Protein AF-M8AT65-F1 (afdb_monomer_lite)

Sequence (233 aa):
MKGNSKGQDQNSEALAPSASWRGNHRRRGTLSPPFLEIHGTGSPQKPHEVHHHHRTPQRGGARGADRDMLNLCKNRVVLFNNKTSNKKRHLAQLKKLLDAVDSVISSNDGYPFYSESSRIQQAQNREEISVDECSAEQMSKMKKEIHDECLARLGKMVEENSNSTITRLEKLLLEEQKARLESENEVAEALLRSEKEIQKLSEMLKKAKQETENAQKEMEKLKKRVKTLEKKN

Secondary structure (DSSP, 8-state):
-------------------------------PPPP-------------------------TTSSHHHHHHHHTTT------TT---HHHHHHHHHHHHHHHHHHHHHTTTPPP--HHHHHHHHHHHTTS---HHHHHHHHHHHHHHHHHHHHHHHHHHHHHHHHHHHHHHHHHHHHHHHHHHHHHHHHHHHHHHHHHHHHHHHHHHHHHHHHHHHHHHHHHHHHHHHHHHTT-

Radius of gyration: 50.2 Å; chains: 1; bounding box: 114×53×135 Å

Structure (mmCIF, N/CA/C/O backbone):
data_AF-M8AT65-F1
#
_entry.id   AF-M8AT65-F1
#
loop_
_atom_site.group_PDB
_atom_site.id
_atom_site.type_symbol
_atom_site.label_atom_id
_atom_site.label_alt_id
_atom_site.label_comp_id
_atom_site.label_asym_id
_atom_site.label_entity_id
_atom_site.label_seq_id
_atom_site.pdbx_PDB_ins_code
_atom_site.Cartn_x
_atom_site.Cartn_y
_atom_site.Cartn_z
_atom_site.occupancy
_atom_site.B_iso_or_equiv
_atom_site.auth_seq_id
_atom_site.auth_comp_id
_atom_site.auth_asym_id
_atom_site.auth_atom_id
_atom_site.pdbx_PDB_model_num
ATOM 1 N N . MET A 1 1 ? 50.507 -16.864 33.782 1.00 41.91 1 MET A N 1
ATOM 2 C CA . MET A 1 1 ? 49.749 -16.791 35.052 1.00 41.91 1 MET A CA 1
ATOM 3 C C . MET A 1 1 ? 48.326 -17.245 34.778 1.00 41.91 1 MET A C 1
ATOM 5 O O . MET A 1 1 ? 47.789 -16.785 33.787 1.00 41.91 1 MET A O 1
ATOM 9 N N . LYS A 1 2 ? 47.807 -18.157 35.620 1.00 45.22 2 LYS A N 1
ATOM 10 C CA . LYS A 1 2 ? 46.395 -18.373 36.025 1.00 45.22 2 LYS A CA 1
ATOM 11 C C . LYS A 1 2 ? 45.331 -18.043 34.953 1.00 45.22 2 LYS A C 1
ATOM 13 O O . LYS A 1 2 ? 45.177 -16.888 34.604 1.00 45.22 2 LYS A O 1
ATOM 18 N N . GLY A 1 3 ? 44.534 -18.959 34.420 1.00 38.91 3 GLY A N 1
ATOM 19 C CA . GLY A 1 3 ? 43.942 -20.147 35.024 1.00 38.91 3 GLY A CA 1
ATOM 20 C C . GLY A 1 3 ? 42.419 -20.071 34.852 1.00 38.91 3 GLY A C 1
ATOM 21 O O . GLY A 1 3 ? 41.854 -19.005 35.059 1.00 38.91 3 GLY A O 1
ATOM 22 N N . ASN A 1 4 ? 41.810 -21.227 34.564 1.00 38.25 4 ASN A N 1
ATOM 23 C CA . ASN A 1 4 ? 40.385 -21.571 34.700 1.00 38.25 4 ASN A CA 1
ATOM 24 C C . ASN A 1 4 ? 39.350 -20.883 33.789 1.00 38.25 4 ASN A C 1
ATOM 26 O O . ASN A 1 4 ? 39.457 -19.704 33.504 1.00 38.25 4 ASN A O 1
ATOM 30 N N . SER A 1 5 ? 38.223 -21.490 33.405 1.00 45.03 5 SER A N 1
ATOM 31 C CA . SER A 1 5 ? 37.693 -22.870 33.347 1.00 45.03 5 SER A CA 1
ATOM 32 C C . SER A 1 5 ? 36.165 -22.721 33.247 1.00 45.03 5 SER A C 1
ATOM 34 O O . SER A 1 5 ? 35.619 -21.958 34.039 1.00 45.03 5 SER A O 1
ATOM 36 N N . LYS A 1 6 ? 35.512 -23.566 32.426 1.00 44.25 6 LYS A N 1
ATOM 37 C CA . LYS A 1 6 ? 34.071 -23.953 32.456 1.00 44.25 6 LYS A CA 1
ATOM 38 C C . LYS A 1 6 ? 33.072 -22.884 31.977 1.00 44.25 6 LYS A C 1
ATOM 40 O O . LYS A 1 6 ? 33.261 -21.711 32.246 1.00 44.25 6 LYS A O 1
ATOM 45 N N . GLY A 1 7 ? 31.977 -23.188 31.283 1.00 38.97 7 GLY A N 1
ATOM 46 C CA . GLY A 1 7 ? 31.302 -24.417 30.826 1.00 38.97 7 GLY A CA 1
ATOM 47 C C . GLY A 1 7 ? 30.256 -23.987 29.764 1.00 38.97 7 GLY A C 1
ATOM 48 O O . GLY A 1 7 ? 29.971 -22.796 29.677 1.00 38.97 7 GLY A O 1
ATOM 49 N N . GLN A 1 8 ? 29.885 -24.824 28.782 1.00 39.12 8 GLN A N 1
ATOM 50 C CA . GLN A 1 8 ? 28.684 -25.699 28.807 1.00 39.12 8 GLN A CA 1
ATOM 51 C C . GLN A 1 8 ? 27.376 -24.884 28.976 1.00 39.12 8 GLN A C 1
ATOM 53 O O . GLN A 1 8 ? 27.292 -24.099 29.908 1.00 39.12 8 GLN A O 1
ATOM 58 N N . ASP A 1 9 ? 26.359 -24.896 28.101 1.00 46.12 9 ASP A N 1
ATOM 59 C CA . ASP A 1 9 ? 25.703 -25.958 27.308 1.00 46.12 9 ASP A CA 1
ATOM 60 C C . ASP A 1 9 ? 24.999 -25.329 26.071 1.00 46.12 9 ASP A C 1
ATOM 62 O O . ASP A 1 9 ? 24.555 -24.186 26.128 1.00 46.12 9 ASP A O 1
ATOM 66 N N . GLN A 1 10 ? 25.121 -25.856 24.848 1.00 39.62 10 GLN A N 1
ATOM 67 C CA . GLN A 1 10 ? 24.268 -26.851 24.163 1.00 39.62 10 GLN A CA 1
ATOM 68 C C . GLN A 1 10 ? 22.743 -26.601 24.119 1.00 39.62 10 GLN A C 1
ATOM 70 O O . GLN A 1 10 ? 22.079 -26.608 25.146 1.00 39.62 10 GLN A O 1
ATOM 75 N N . ASN A 1 11 ? 22.245 -26.611 22.867 1.00 35.50 11 ASN A N 1
ATOM 76 C CA . ASN A 1 11 ? 20.938 -27.092 22.387 1.00 35.50 11 ASN A CA 1
ATOM 77 C C . ASN A 1 11 ? 19.669 -26.312 22.766 1.00 35.50 11 ASN A C 1
ATOM 79 O O . ASN A 1 11 ? 19.541 -25.788 23.857 1.00 35.50 11 ASN A O 1
ATOM 83 N N . SER A 1 12 ? 18.598 -26.283 21.980 1.00 37.03 12 SER A N 1
ATOM 84 C CA . SER A 1 12 ? 18.269 -26.500 20.562 1.00 37.03 12 SER A CA 1
ATOM 85 C C . SER A 1 12 ? 16.736 -26.386 20.508 1.00 37.03 12 SER A C 1
ATOM 87 O O . SER A 1 12 ? 16.075 -26.680 21.496 1.00 37.03 12 SER A O 1
ATOM 89 N N . GLU A 1 13 ? 16.188 -26.071 19.331 1.00 34.59 13 GLU A N 1
ATOM 90 C CA . GLU A 1 13 ? 14.876 -26.578 18.886 1.00 34.59 13 GLU A CA 1
ATOM 91 C C . GLU A 1 13 ? 13.590 -25.998 19.519 1.00 34.59 13 GLU A C 1
ATOM 93 O O . GLU A 1 13 ? 13.270 -26.227 20.677 1.00 34.59 13 GLU A O 1
ATOM 98 N N . ALA A 1 14 ? 12.763 -25.335 18.700 1.00 35.72 14 ALA A N 1
ATOM 99 C CA . ALA A 1 14 ? 11.471 -25.903 18.287 1.00 35.72 14 ALA A CA 1
ATOM 100 C C . ALA A 1 14 ? 10.704 -24.952 17.348 1.00 35.72 14 ALA A C 1
ATOM 102 O O . ALA A 1 14 ? 10.365 -23.818 17.679 1.00 35.72 14 ALA A O 1
ATOM 103 N N . LEU A 1 15 ? 10.421 -25.482 16.160 1.00 39.94 15 LEU A N 1
ATOM 104 C CA . LEU A 1 15 ? 9.424 -25.039 15.187 1.00 39.94 15 LEU A CA 1
ATOM 105 C C . LEU A 1 15 ? 7.991 -25.302 15.681 1.00 39.94 15 LEU A C 1
ATOM 107 O O . LEU A 1 15 ? 7.779 -26.313 16.347 1.00 39.94 15 LEU A O 1
ATOM 111 N N . ALA A 1 16 ? 7.036 -24.470 15.219 1.00 43.56 16 ALA A N 1
ATOM 112 C CA . ALA A 1 16 ? 5.673 -24.797 14.719 1.00 43.56 16 ALA A CA 1
ATOM 113 C C . ALA A 1 16 ? 4.619 -23.716 15.097 1.00 43.56 16 ALA A C 1
ATOM 115 O O . ALA A 1 16 ? 4.826 -22.993 16.067 1.00 43.56 16 ALA A O 1
ATOM 116 N N . PRO A 1 17 ? 3.415 -23.674 14.477 1.00 50.00 17 PRO A N 1
ATOM 117 C CA . PRO A 1 17 ? 3.086 -23.879 13.062 1.00 50.00 17 PRO A CA 1
ATOM 118 C C . PRO A 1 17 ? 2.071 -22.856 12.482 1.00 50.00 17 PRO A C 1
ATOM 120 O O . PRO A 1 17 ? 1.436 -22.060 13.167 1.00 50.00 17 PRO A O 1
ATOM 123 N N . SER A 1 18 ? 1.890 -22.985 11.167 1.00 39.72 18 SER A N 1
ATOM 124 C CA . SER A 1 18 ? 0.821 -22.479 10.298 1.00 39.72 18 SER A CA 1
ATOM 125 C C . SER A 1 18 ? -0.605 -22.483 10.873 1.00 39.72 18 SER A C 1
ATOM 127 O O . SER A 1 18 ? -1.067 -23.508 11.375 1.00 39.72 18 SER A O 1
ATOM 129 N N . ALA A 1 19 ? -1.364 -21.415 10.602 1.00 38.66 19 ALA A N 1
ATOM 130 C CA . ALA A 1 19 ? -2.825 -21.408 10.679 1.00 38.66 19 ALA A CA 1
ATOM 131 C C . ALA A 1 19 ? -3.431 -20.996 9.327 1.00 38.66 19 ALA A C 1
ATOM 133 O O . ALA A 1 19 ? -3.355 -19.847 8.897 1.00 38.66 19 ALA A O 1
ATOM 134 N N . SER A 1 20 ? -4.037 -21.972 8.654 1.00 36.19 20 SER A N 1
ATOM 135 C CA . SER A 1 20 ? -4.872 -21.792 7.471 1.00 36.19 20 SER A CA 1
ATOM 136 C C . SER A 1 20 ? -6.251 -21.269 7.873 1.00 36.19 20 SER A C 1
ATOM 138 O O . SER A 1 20 ? -6.993 -21.976 8.556 1.00 36.19 20 SER A O 1
ATOM 140 N N . TRP A 1 21 ? -6.639 -20.091 7.390 1.00 36.31 21 TRP A N 1
ATOM 141 C CA . TRP A 1 21 ? -8.017 -19.613 7.491 1.00 36.31 21 TRP A CA 1
ATOM 142 C C . TRP A 1 21 ? -8.726 -19.791 6.147 1.00 36.31 21 TRP A C 1
ATOM 144 O O . TRP A 1 21 ? -8.468 -19.081 5.178 1.00 36.31 21 TRP A O 1
ATOM 154 N N . ARG A 1 22 ? -9.632 -20.772 6.093 1.00 36.72 22 ARG A N 1
ATOM 155 C CA . ARG A 1 22 ? -10.707 -20.862 5.099 1.00 36.72 22 ARG A CA 1
ATOM 156 C C . ARG A 1 22 ? -12.006 -20.473 5.801 1.00 36.72 22 ARG A C 1
ATOM 158 O O . ARG A 1 22 ? -12.406 -21.142 6.746 1.00 36.72 22 ARG A O 1
ATOM 165 N N . GLY A 1 23 ? -12.675 -19.436 5.307 1.00 32.62 23 GLY A N 1
ATOM 166 C CA . GLY A 1 23 ? -13.994 -19.010 5.769 1.00 32.62 23 GLY A CA 1
ATOM 167 C C . GLY A 1 23 ? -14.756 -18.337 4.635 1.00 32.62 23 GLY A C 1
ATOM 168 O O . GLY A 1 23 ? -14.402 -17.254 4.191 1.00 32.62 23 GLY A O 1
ATOM 169 N N . ASN A 1 24 ? -15.765 -19.038 4.132 1.00 35.91 24 ASN A N 1
ATOM 170 C CA . ASN A 1 24 ? -16.622 -18.688 3.005 1.00 35.91 24 ASN A CA 1
ATOM 171 C C . ASN A 1 24 ? -17.783 -17.806 3.504 1.00 35.91 24 ASN A C 1
ATOM 173 O O . ASN A 1 24 ? -18.486 -18.239 4.414 1.00 35.91 24 ASN A O 1
ATOM 177 N N . HIS A 1 25 ? -18.070 -16.658 2.879 1.00 36.16 25 HIS A N 1
ATOM 178 C CA . HIS A 1 25 ? -19.380 -16.007 3.015 1.00 36.16 25 HIS A CA 1
ATOM 179 C C . HIS A 1 25 ? -19.926 -15.504 1.675 1.00 36.16 25 HIS A C 1
ATOM 181 O O . HIS A 1 25 ? -19.242 -14.928 0.835 1.00 36.16 25 HIS A O 1
ATOM 187 N N . ARG A 1 26 ? -21.210 -15.811 1.498 1.00 36.94 26 ARG A N 1
ATOM 188 C CA . ARG A 1 26 ? -22.065 -15.686 0.317 1.00 36.94 26 ARG A CA 1
ATOM 189 C C . ARG A 1 26 ? -23.017 -14.496 0.524 1.00 36.94 26 ARG A C 1
ATOM 191 O O . ARG A 1 26 ? -23.622 -14.436 1.589 1.00 36.94 26 ARG A O 1
ATOM 198 N N . ARG A 1 27 ? -23.316 -13.761 -0.567 1.00 38.91 27 ARG A N 1
ATOM 199 C CA . ARG A 1 27 ? -24.488 -12.858 -0.799 1.00 38.91 27 ARG A CA 1
ATOM 200 C C . ARG A 1 27 ? -24.443 -11.537 0.013 1.00 38.91 27 ARG A C 1
ATOM 202 O O . ARG A 1 27 ? -23.959 -11.545 1.125 1.00 38.91 27 ARG A O 1
ATOM 209 N N . ARG A 1 28 ? -24.949 -10.372 -0.415 1.00 33.34 28 ARG A N 1
ATOM 210 C CA . ARG A 1 28 ? -26.000 -9.980 -1.379 1.00 33.34 28 ARG A CA 1
ATOM 211 C C . ARG A 1 28 ? -25.997 -8.428 -1.501 1.00 33.34 28 ARG A C 1
ATOM 213 O O . ARG A 1 28 ? -25.761 -7.790 -0.486 1.00 33.34 28 ARG A O 1
ATOM 220 N N . GLY A 1 29 ? -26.411 -7.869 -2.651 1.00 31.73 29 GLY A N 1
ATOM 221 C CA . GLY A 1 29 ? -26.840 -6.455 -2.820 1.00 31.73 29 GLY A CA 1
ATOM 222 C C . GLY A 1 29 ? -25.683 -5.446 -2.919 1.00 31.73 29 GLY A C 1
ATOM 223 O O . GLY A 1 29 ? -24.660 -5.663 -2.301 1.00 31.73 29 GLY A O 1
ATOM 224 N N . THR A 1 30 ? -25.705 -4.360 -3.693 1.00 33.75 30 THR A N 1
ATOM 225 C CA . THR A 1 30 ? -26.814 -3.519 -4.161 1.00 33.75 30 THR A CA 1
ATOM 226 C C . THR A 1 30 ? -26.324 -2.523 -5.230 1.00 33.75 30 THR A C 1
ATOM 228 O O . THR A 1 30 ? -25.230 -1.990 -5.106 1.00 33.75 30 THR A O 1
ATOM 231 N N . LEU A 1 31 ? -27.221 -2.228 -6.181 1.00 37.19 31 LEU A N 1
ATOM 232 C CA . LEU A 1 31 ? -27.487 -0.922 -6.814 1.00 37.19 31 LEU A CA 1
ATOM 233 C C . LEU A 1 31 ? -26.452 -0.313 -7.785 1.00 37.19 31 LEU A C 1
ATOM 235 O O . LEU A 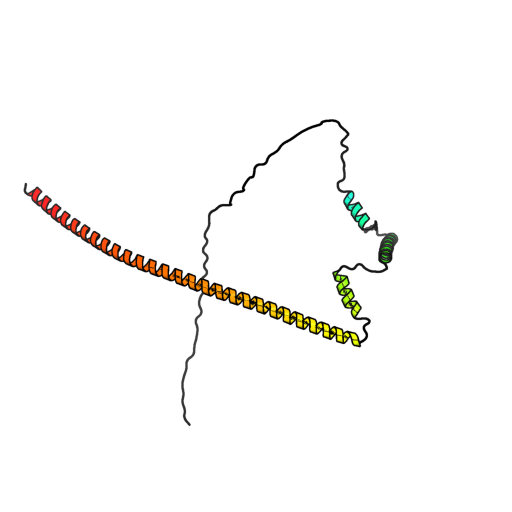1 31 ? -25.514 0.380 -7.406 1.00 37.19 31 LEU A O 1
ATOM 239 N N . SER A 1 32 ? -26.758 -0.470 -9.076 1.00 38.31 32 SER A N 1
ATOM 240 C CA . SER A 1 32 ? -26.402 0.470 -10.146 1.00 38.31 32 SER A CA 1
ATOM 241 C C . SER A 1 32 ? -27.107 1.827 -9.947 1.00 38.31 32 SER A C 1
ATOM 243 O O . SER A 1 32 ? -28.273 1.830 -9.544 1.00 38.31 32 SER A O 1
ATOM 245 N N . PRO A 1 33 ? -26.471 2.967 -10.271 1.00 44.84 33 PRO A N 1
ATOM 246 C CA . PRO A 1 33 ? -27.147 4.261 -10.343 1.00 44.84 33 PRO A CA 1
ATOM 247 C C . PRO A 1 33 ? -27.841 4.476 -11.709 1.00 44.84 33 PRO A C 1
ATOM 249 O O . PRO A 1 33 ? -27.416 3.886 -12.707 1.00 44.84 33 PRO A O 1
ATOM 252 N N . PRO A 1 34 ? -28.911 5.297 -11.772 1.00 47.75 34 PRO A N 1
ATOM 253 C CA . PRO A 1 34 ? -29.757 5.423 -12.951 1.00 47.75 34 PRO A CA 1
ATOM 254 C C . PRO A 1 34 ? -29.241 6.431 -13.987 1.00 47.75 34 PRO A C 1
ATOM 256 O O . PRO A 1 34 ? -28.596 7.433 -13.685 1.00 47.75 34 PRO A O 1
ATOM 259 N N . PHE A 1 35 ? -29.610 6.110 -15.222 1.00 30.73 35 PHE A N 1
ATOM 260 C CA . PHE A 1 35 ? -29.489 6.847 -16.472 1.00 30.73 35 PHE A CA 1
ATOM 261 C C . PHE A 1 35 ? -30.417 8.077 -16.458 1.00 30.73 35 PHE A C 1
ATOM 263 O O . PHE A 1 35 ? -31.600 7.938 -16.153 1.00 30.73 35 PHE A O 1
ATOM 270 N N . LEU A 1 36 ? -29.897 9.268 -16.777 1.00 35.47 36 LEU A N 1
ATOM 271 C CA . LEU A 1 36 ? -30.712 10.466 -17.005 1.00 35.47 36 LEU A CA 1
ATOM 272 C C . LEU A 1 36 ? -31.062 10.562 -18.497 1.00 35.47 36 LEU A C 1
ATOM 274 O O . LEU A 1 36 ? -30.184 10.759 -19.337 1.00 35.47 36 LEU A O 1
ATOM 278 N N . GLU A 1 37 ? -32.350 10.431 -18.805 1.00 31.36 37 GLU A N 1
ATOM 279 C CA . GLU A 1 37 ? -32.949 10.776 -20.094 1.00 31.36 37 GLU A CA 1
ATOM 280 C C . GLU A 1 37 ? -33.071 12.301 -20.229 1.00 31.36 37 GLU A C 1
ATOM 282 O O . GLU A 1 37 ? -33.502 12.985 -19.300 1.00 31.36 37 GLU A O 1
ATOM 287 N N . ILE A 1 38 ? -32.739 12.839 -21.406 1.00 36.31 38 ILE A N 1
ATOM 288 C CA . ILE A 1 38 ? -33.104 14.203 -21.801 1.00 36.31 38 ILE A CA 1
ATOM 289 C C . ILE A 1 38 ? -33.961 14.102 -23.062 1.00 36.31 38 ILE A C 1
ATOM 291 O O . ILE A 1 38 ? -33.538 13.563 -24.086 1.00 36.31 38 ILE A O 1
ATOM 295 N N . HIS A 1 39 ? -35.187 14.610 -22.948 1.00 33.84 39 HIS A N 1
ATOM 296 C CA . HIS A 1 39 ? -36.181 14.706 -24.008 1.00 33.84 39 HIS A CA 1
ATOM 297 C C . HIS A 1 39 ? -35.735 15.637 -25.142 1.00 33.84 39 HIS A C 1
ATOM 299 O O . HIS A 1 39 ? -35.166 16.704 -24.915 1.00 33.84 39 HIS A O 1
ATOM 305 N N . GLY A 1 40 ? -36.051 15.229 -26.372 1.00 33.34 40 GLY A N 1
ATOM 306 C CA . GLY A 1 40 ? -35.838 16.009 -27.584 1.00 33.34 40 GLY A CA 1
ATOM 307 C C . GLY A 1 40 ? -36.901 17.074 -27.851 1.00 33.34 40 GLY A C 1
ATOM 308 O O . GLY A 1 40 ? -37.950 17.132 -27.213 1.00 33.34 40 GLY A O 1
ATOM 309 N N . THR A 1 41 ? -36.641 17.868 -28.887 1.00 35.91 41 THR A N 1
ATOM 310 C CA . THR A 1 41 ? -37.650 18.642 -29.617 1.00 35.91 41 THR A CA 1
ATOM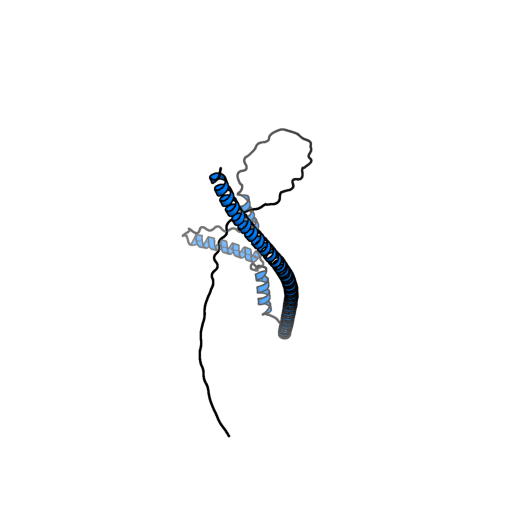 311 C C . THR A 1 41 ? -37.435 18.423 -31.119 1.00 35.91 41 THR A C 1
ATOM 313 O O . THR A 1 41 ? -36.373 18.714 -31.661 1.00 35.91 41 THR A O 1
ATOM 316 N N . GLY A 1 42 ? -38.432 17.830 -31.783 1.00 32.03 42 GLY A N 1
ATOM 317 C CA . GLY A 1 42 ? -38.600 17.884 -33.242 1.00 32.03 42 GLY A CA 1
ATOM 318 C C . GLY A 1 42 ? -39.400 19.137 -33.617 1.00 32.03 42 GLY A C 1
ATOM 319 O O . GLY A 1 42 ? -40.120 19.675 -32.778 1.00 32.03 42 GLY A O 1
ATOM 320 N N . SER A 1 43 ? -39.392 19.620 -34.861 1.00 36.69 43 SER A N 1
ATOM 321 C CA . SER A 1 43 ? -40.179 19.093 -36.002 1.00 36.69 43 SER A CA 1
ATOM 322 C C . SER A 1 43 ? -40.107 20.134 -37.172 1.00 36.69 43 SER A C 1
ATOM 324 O O . SER A 1 43 ? -39.416 21.137 -37.016 1.00 36.69 43 SER A O 1
ATOM 326 N N . PRO A 1 44 ? -40.902 20.062 -38.266 1.00 51.88 44 PRO A N 1
ATOM 327 C CA . PRO A 1 44 ? -40.823 19.138 -39.414 1.00 51.88 44 PRO A CA 1
ATOM 328 C C . PRO A 1 44 ? -41.001 19.860 -40.789 1.00 51.88 44 PRO A C 1
ATOM 330 O O . PRO A 1 44 ? -41.441 21.001 -40.822 1.00 51.88 44 PRO A O 1
ATOM 333 N N . GLN A 1 45 ? -40.805 19.177 -41.932 1.00 30.19 45 GLN A N 1
ATOM 334 C CA . GLN A 1 45 ? -41.758 19.175 -43.076 1.00 30.19 45 GLN A CA 1
ATOM 33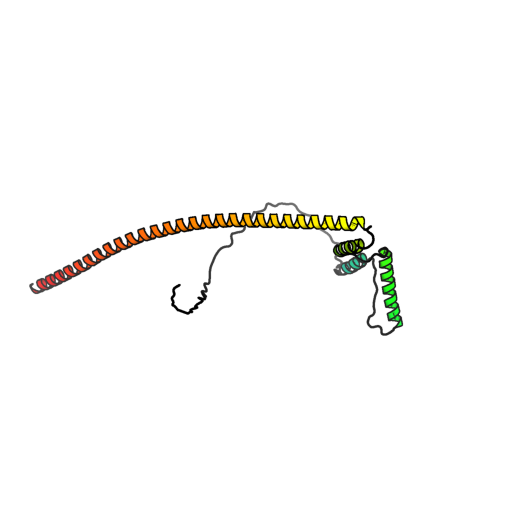5 C C . GLN A 1 45 ? -41.337 18.221 -44.225 1.00 30.19 45 GLN A C 1
ATOM 337 O O . GLN A 1 45 ? -40.163 18.047 -44.528 1.00 30.19 45 GLN A O 1
ATOM 342 N N . LYS A 1 46 ? -42.359 17.569 -44.801 1.00 34.88 46 LYS A N 1
ATOM 343 C CA . LYS A 1 46 ? -42.433 16.544 -45.877 1.00 34.88 46 LYS A CA 1
ATOM 344 C C . LYS A 1 46 ? -42.803 17.214 -47.237 1.00 34.88 46 LYS A C 1
ATOM 346 O O . LYS A 1 46 ? -42.986 18.426 -47.221 1.00 34.88 46 LYS A O 1
ATOM 351 N N . PRO A 1 47 ? -43.245 16.495 -48.302 1.00 52.12 47 PRO A N 1
ATOM 352 C CA . PRO A 1 47 ? -42.754 15.290 -49.013 1.00 52.12 47 PRO A CA 1
ATOM 353 C C . PRO A 1 47 ? -42.665 15.521 -50.552 1.00 52.12 47 PRO A C 1
ATOM 355 O O . PRO A 1 47 ? -43.179 16.514 -51.043 1.00 52.12 47 PRO A O 1
ATOM 358 N N . HIS A 1 48 ? -42.144 14.564 -51.337 1.00 30.25 48 HIS A N 1
ATOM 359 C CA . HIS A 1 48 ? -42.732 14.238 -52.654 1.00 30.25 48 HIS A CA 1
ATOM 360 C C . HIS A 1 48 ? -42.358 12.818 -53.133 1.00 30.25 48 HIS A C 1
ATOM 362 O O . HIS A 1 48 ? -41.193 12.452 -53.259 1.00 30.25 48 HIS A O 1
ATOM 368 N N . GLU A 1 49 ? -43.408 12.037 -53.366 1.00 31.73 49 GLU A N 1
ATOM 369 C CA . GLU A 1 49 ? -43.549 10.800 -54.154 1.00 31.73 49 GLU A CA 1
ATOM 370 C C . GLU A 1 49 ? -43.632 11.210 -55.659 1.00 31.73 49 GLU A C 1
ATOM 372 O O . GLU A 1 49 ? -44.010 12.350 -55.922 1.00 31.73 49 GLU A O 1
ATOM 377 N N . VAL A 1 50 ? -43.341 10.461 -56.736 1.00 32.75 50 VAL A N 1
ATOM 378 C CA . VAL A 1 50 ? -43.234 9.023 -57.053 1.00 32.75 50 VAL A CA 1
ATOM 379 C C . VAL A 1 50 ? -42.447 8.863 -58.392 1.00 32.75 50 VAL A C 1
ATOM 381 O O . VAL A 1 50 ? -42.383 9.802 -59.177 1.00 32.75 50 VAL A O 1
ATOM 384 N N . HIS A 1 51 ? -41.988 7.633 -58.681 1.00 30.94 51 HIS A N 1
ATOM 385 C CA . HIS A 1 51 ? -41.955 6.915 -59.984 1.00 30.94 51 HIS A CA 1
ATOM 386 C C . HIS A 1 51 ? -40.604 6.370 -60.503 1.00 30.94 51 HIS A C 1
ATOM 388 O O . HIS A 1 51 ? -39.785 7.051 -61.104 1.00 30.94 51 HIS A O 1
ATOM 394 N N . HIS A 1 52 ? -40.468 5.055 -60.269 1.00 39.28 52 HIS A N 1
ATOM 395 C CA . HIS A 1 52 ? -39.836 3.983 -61.043 1.00 39.28 52 HIS A CA 1
ATOM 396 C C . HIS A 1 52 ? -38.707 4.302 -62.030 1.00 39.28 52 HIS A C 1
ATOM 398 O O . HIS A 1 52 ? -38.973 4.749 -63.135 1.00 39.28 52 HIS A O 1
ATOM 404 N N . HIS A 1 53 ? -37.525 3.732 -61.759 1.00 32.44 53 HIS A N 1
ATOM 405 C CA . HIS A 1 53 ? -36.861 2.866 -62.738 1.00 32.44 53 HIS A CA 1
ATOM 406 C C . HIS A 1 53 ? -36.186 1.656 -62.070 1.00 32.44 53 HIS A C 1
ATOM 408 O O . HIS A 1 53 ? -35.524 1.753 -61.042 1.00 32.44 53 HIS A O 1
ATOM 414 N N . HIS A 1 54 ? -36.473 0.500 -62.665 1.00 32.69 54 HIS A N 1
ATOM 415 C CA . HIS A 1 54 ? -35.957 -0.851 -62.464 1.00 32.69 54 HIS A CA 1
ATOM 416 C C . HIS A 1 54 ? -34.806 -1.069 -61.465 1.00 32.69 54 HIS A C 1
ATOM 418 O O . HIS A 1 54 ? -33.654 -0.722 -61.710 1.00 32.69 54 HIS A O 1
ATOM 424 N N . ARG A 1 55 ? -35.101 -1.857 -60.419 1.00 34.59 55 ARG A N 1
ATOM 425 C CA . ARG A 1 55 ? -34.101 -2.723 -59.781 1.00 34.59 55 ARG A CA 1
ATOM 426 C C . ARG A 1 55 ? -33.571 -3.711 -60.821 1.00 34.59 55 ARG A C 1
ATOM 428 O O . ARG A 1 55 ? -34.276 -4.645 -61.198 1.00 34.59 55 ARG A O 1
ATOM 435 N N . THR A 1 56 ? -32.309 -3.568 -61.200 1.00 43.66 56 THR A N 1
ATOM 436 C CA . THR A 1 56 ? -31.475 -4.719 -61.551 1.00 43.66 56 THR A CA 1
ATOM 437 C C . THR A 1 56 ? -30.771 -5.202 -60.275 1.00 43.66 56 THR A C 1
ATOM 439 O O . THR A 1 56 ? -30.275 -4.381 -59.499 1.00 43.66 56 THR A O 1
ATOM 442 N N . PRO A 1 57 ? -30.732 -6.514 -59.980 1.00 39.94 57 PRO A N 1
ATOM 443 C CA . PRO A 1 57 ? -30.002 -7.010 -58.821 1.00 39.94 57 PRO A CA 1
ATOM 444 C C . PRO A 1 57 ? -28.497 -6.947 -59.113 1.00 39.94 57 PRO A C 1
ATOM 446 O O . PRO A 1 57 ? -27.991 -7.713 -59.935 1.00 39.94 57 PRO A O 1
ATOM 449 N N . GLN A 1 58 ? -27.757 -6.069 -58.427 1.00 41.38 58 GLN A N 1
ATOM 450 C CA . GLN A 1 58 ? -26.298 -6.168 -58.383 1.00 41.38 58 GLN A CA 1
ATOM 451 C C . GLN A 1 58 ? -25.903 -7.448 -57.634 1.00 41.38 58 GLN A C 1
ATOM 453 O O . GLN A 1 58 ? -25.860 -7.503 -56.408 1.00 41.38 58 GLN A O 1
ATOM 458 N N . ARG A 1 59 ? -25.584 -8.498 -58.396 1.00 49.56 59 ARG A N 1
ATOM 459 C CA . ARG A 1 59 ? -24.709 -9.581 -57.939 1.00 49.56 59 ARG A CA 1
ATOM 460 C C . ARG A 1 59 ? -23.257 -9.104 -57.994 1.00 49.56 59 ARG A C 1
ATOM 462 O O . ARG A 1 59 ? -22.705 -8.937 -59.085 1.00 49.56 59 ARG A O 1
ATOM 469 N N . GLY A 1 60 ? -22.599 -9.032 -56.839 1.00 41.25 60 GLY A N 1
ATOM 470 C CA . GLY A 1 60 ? -21.153 -9.268 -56.781 1.00 41.25 60 GLY A CA 1
ATOM 471 C C . GLY A 1 60 ? -20.364 -8.466 -55.754 1.00 41.25 60 GLY A C 1
ATOM 472 O O . GLY A 1 60 ? -19.458 -7.740 -56.145 1.00 41.25 60 GLY A O 1
ATOM 473 N N . GLY A 1 61 ? -20.606 -8.685 -54.461 1.00 47.53 61 GLY A N 1
ATOM 474 C CA . GLY A 1 61 ? -19.761 -8.190 -53.363 1.00 47.53 61 GLY A CA 1
ATOM 475 C C . GLY A 1 61 ? -18.403 -8.898 -53.205 1.00 47.53 61 GLY A C 1
ATOM 476 O O . GLY A 1 61 ? -17.935 -9.041 -52.088 1.00 47.53 61 GLY A O 1
ATOM 477 N N . ALA A 1 62 ? -17.778 -9.372 -54.289 1.00 55.28 62 ALA A N 1
ATOM 478 C CA . ALA A 1 62 ? -16.485 -10.075 -54.228 1.00 55.28 62 ALA A CA 1
ATOM 479 C C . ALA A 1 62 ? -15.531 -9.786 -55.406 1.00 55.28 62 ALA A C 1
ATOM 481 O O . ALA A 1 62 ? -14.422 -10.298 -55.426 1.00 55.28 62 ALA A O 1
ATOM 482 N N . ARG A 1 63 ? -15.920 -8.968 -56.401 1.00 55.44 63 ARG A N 1
ATOM 483 C CA . ARG A 1 63 ? -15.067 -8.678 -57.580 1.00 55.44 63 ARG A CA 1
ATOM 484 C C . ARG A 1 63 ? -14.137 -7.465 -57.424 1.00 55.44 63 ARG A C 1
ATOM 486 O O . ARG A 1 63 ? -13.328 -7.226 -58.318 1.00 55.44 63 ARG A O 1
ATOM 493 N N . GLY A 1 64 ? -14.281 -6.698 -56.340 1.00 61.19 64 GLY A N 1
ATOM 494 C CA . GLY A 1 64 ? -13.487 -5.492 -56.073 1.00 61.19 64 GLY A CA 1
ATOM 495 C C . GLY A 1 64 ? -12.126 -5.804 -55.445 1.00 61.19 64 GLY A C 1
ATOM 496 O O . GLY A 1 64 ? -11.099 -5.488 -56.032 1.00 61.19 64 GLY A O 1
ATOM 497 N N . ALA A 1 65 ? -12.118 -6.528 -54.320 1.00 63.66 65 ALA A N 1
ATOM 498 C CA . ALA A 1 65 ? -10.920 -6.746 -53.506 1.00 63.66 65 ALA A CA 1
ATOM 499 C C . ALA A 1 65 ? -9.754 -7.419 -54.261 1.00 63.66 65 ALA A C 1
ATOM 501 O O . ALA A 1 65 ? -8.612 -6.980 -54.137 1.00 63.66 65 ALA A O 1
ATOM 502 N N . ASP A 1 66 ? -10.036 -8.422 -55.100 1.00 70.56 66 ASP A N 1
ATOM 503 C CA . ASP A 1 66 ? -9.001 -9.086 -55.908 1.00 70.56 66 ASP A CA 1
ATOM 504 C C . ASP A 1 66 ? -8.388 -8.130 -56.937 1.00 70.56 66 ASP A C 1
ATOM 506 O O . ASP A 1 66 ? -7.180 -8.124 -57.164 1.00 70.56 66 ASP A O 1
ATOM 510 N N . ARG A 1 67 ? -9.216 -7.281 -57.555 1.00 84.12 67 ARG A N 1
ATOM 511 C CA . ARG A 1 67 ? -8.762 -6.307 -58.552 1.00 84.12 67 ARG A CA 1
ATOM 512 C C . ARG A 1 67 ? -7.927 -5.205 -57.905 1.00 84.12 67 ARG A C 1
ATOM 514 O O . ARG A 1 67 ? -6.921 -4.797 -58.479 1.00 84.12 67 ARG A O 1
ATOM 521 N N . ASP A 1 68 ? -8.312 -4.768 -56.713 1.00 86.88 68 ASP A N 1
ATOM 522 C CA . ASP A 1 68 ? -7.600 -3.733 -55.966 1.00 86.88 68 ASP A CA 1
ATOM 523 C C . ASP A 1 68 ? -6.214 -4.222 -55.521 1.00 86.88 68 ASP A C 1
ATOM 525 O O . ASP A 1 68 ? -5.221 -3.516 -55.704 1.00 86.88 68 ASP A O 1
ATOM 529 N N . MET A 1 69 ? -6.106 -5.470 -55.051 1.00 87.69 69 MET A N 1
ATOM 530 C CA . MET A 1 69 ? -4.819 -6.090 -54.717 1.00 87.69 69 MET A CA 1
ATOM 531 C C . MET A 1 69 ? -3.908 -6.235 -55.945 1.00 87.69 69 MET A C 1
ATOM 533 O O . MET A 1 69 ? -2.719 -5.914 -55.881 1.00 87.69 69 MET A O 1
ATOM 537 N N . LEU A 1 70 ? -4.459 -6.664 -57.086 1.00 88.44 70 LEU A N 1
ATOM 538 C CA . LEU A 1 70 ? -3.709 -6.753 -58.341 1.00 88.44 70 LEU A CA 1
ATOM 539 C C . LEU A 1 70 ? -3.178 -5.386 -58.784 1.00 88.44 70 LEU A C 1
ATOM 541 O O . LEU A 1 70 ? -2.014 -5.279 -59.176 1.00 88.44 70 LEU A O 1
ATOM 545 N N . ASN A 1 71 ? -3.988 -4.335 -58.644 1.00 89.38 71 ASN A N 1
ATOM 546 C CA . ASN A 1 71 ? -3.579 -2.966 -58.944 1.00 89.38 71 ASN A CA 1
ATOM 547 C C . ASN A 1 71 ? -2.452 -2.479 -58.016 1.00 89.38 71 ASN A C 1
ATOM 549 O O . ASN A 1 71 ? -1.474 -1.915 -58.510 1.00 89.38 71 ASN A O 1
ATOM 553 N N . LEU A 1 72 ? -2.519 -2.755 -56.705 1.00 89.50 72 LEU A N 1
ATOM 554 C CA . LEU A 1 72 ? -1.440 -2.438 -55.750 1.00 89.50 72 LEU A CA 1
ATOM 555 C C . LEU A 1 72 ? -0.124 -3.138 -56.117 1.00 89.50 72 LEU A C 1
ATOM 557 O O . LEU A 1 72 ? 0.960 -2.562 -56.010 1.00 89.50 72 LEU A O 1
ATOM 561 N N . CYS A 1 73 ? -0.212 -4.366 -56.626 1.00 89.50 73 CYS A N 1
ATOM 562 C CA . CYS A 1 73 ? 0.936 -5.112 -57.127 1.00 89.50 73 CYS A CA 1
ATOM 563 C C . CYS A 1 73 ? 1.351 -4.722 -58.557 1.00 89.50 73 CYS A C 1
ATOM 565 O O . CYS A 1 73 ? 2.230 -5.380 -59.118 1.00 89.50 73 CYS A O 1
ATOM 567 N N . LYS A 1 74 ? 0.777 -3.662 -59.146 1.00 89.31 74 LYS A N 1
ATOM 568 C CA . LYS A 1 74 ? 1.007 -3.218 -60.535 1.00 89.31 74 LYS A CA 1
ATOM 569 C C . LYS A 1 74 ? 0.763 -4.328 -61.567 1.00 89.31 74 LYS A C 1
ATOM 571 O O . LYS A 1 74 ? 1.494 -4.446 -62.545 1.00 89.31 74 LYS A O 1
ATOM 576 N N . ASN A 1 75 ? -0.234 -5.175 -61.322 1.00 89.81 75 ASN A N 1
ATOM 577 C CA . ASN A 1 75 ? -0.601 -6.326 -62.151 1.00 89.81 75 ASN A CA 1
ATOM 578 C C . ASN A 1 75 ? 0.542 -7.332 -62.395 1.00 89.81 75 ASN A C 1
ATOM 580 O O . ASN A 1 75 ? 0.499 -8.108 -63.350 1.00 89.81 75 ASN A O 1
ATOM 584 N N . ARG A 1 76 ? 1.556 -7.360 -61.520 1.00 91.06 76 ARG A N 1
ATOM 585 C CA . ARG A 1 76 ? 2.621 -8.371 -61.555 1.00 91.06 76 ARG A CA 1
ATOM 586 C C . ARG A 1 76 ? 2.060 -9.705 -61.061 1.00 91.06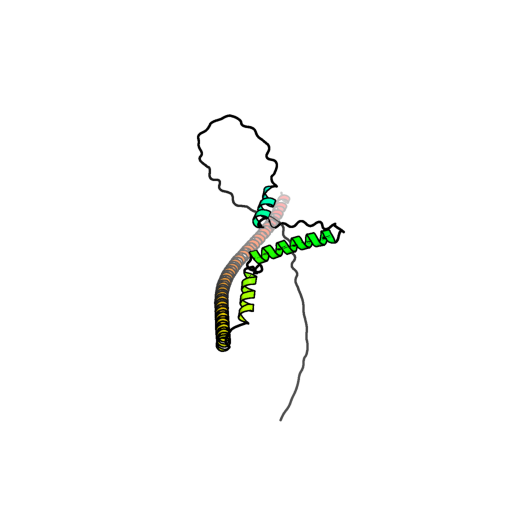 76 ARG A C 1
ATOM 588 O O . ARG A 1 76 ? 1.931 -9.917 -59.859 1.00 91.06 76 ARG A O 1
ATOM 595 N N . VAL A 1 77 ? 1.699 -10.589 -61.992 1.00 91.38 77 VAL A N 1
ATOM 596 C CA . VAL A 1 77 ? 1.070 -11.890 -61.707 1.00 91.38 77 VAL A CA 1
ATOM 597 C C . VAL A 1 77 ? 1.774 -12.999 -62.474 1.00 91.38 77 VAL A C 1
ATOM 599 O O . VAL A 1 77 ? 1.981 -12.894 -63.682 1.00 91.38 77 VAL A O 1
ATOM 602 N N . VAL A 1 78 ? 2.074 -14.103 -61.788 1.00 93.25 78 VAL A N 1
ATOM 603 C CA . VAL A 1 78 ? 2.607 -15.322 -62.406 1.00 93.25 78 VAL A CA 1
ATOM 604 C C . VAL A 1 78 ? 1.756 -16.516 -61.982 1.00 93.25 78 VAL A C 1
ATOM 606 O O . VAL A 1 78 ? 1.546 -16.748 -60.795 1.00 93.25 78 VAL A O 1
ATOM 609 N N . LEU A 1 79 ? 1.259 -17.284 -62.956 1.00 93.00 79 LEU A N 1
ATOM 610 C CA . LEU A 1 79 ? 0.417 -18.458 -62.713 1.00 93.00 79 LEU A CA 1
ATOM 611 C C . LEU A 1 79 ? 1.228 -19.757 -62.785 1.00 93.00 79 LEU A C 1
ATOM 613 O O . LEU A 1 79 ? 1.835 -20.075 -63.813 1.00 93.00 79 LEU A O 1
ATOM 617 N N . PHE A 1 80 ? 1.150 -20.548 -61.717 1.00 95.00 80 PHE A N 1
ATOM 618 C CA . PHE A 1 80 ? 1.810 -21.843 -61.604 1.00 95.00 80 PHE A CA 1
ATOM 619 C C . PHE A 1 80 ? 0.814 -23.000 -61.698 1.00 95.00 80 PHE A C 1
ATOM 621 O O . PHE A 1 80 ? -0.273 -22.970 -61.128 1.00 95.00 80 PHE A O 1
ATOM 628 N N . ASN A 1 81 ? 1.215 -24.055 -62.405 1.00 94.31 81 ASN A N 1
ATOM 629 C CA . ASN A 1 81 ? 0.505 -25.327 -62.437 1.00 94.31 81 ASN A CA 1
ATOM 630 C C . ASN A 1 81 ? 1.369 -26.360 -61.720 1.00 94.31 81 ASN A C 1
ATOM 632 O O . ASN A 1 81 ? 2.140 -27.076 -62.352 1.00 94.31 81 ASN A O 1
ATOM 636 N N . ASN A 1 82 ? 1.209 -26.449 -60.403 1.00 94.50 82 ASN A N 1
ATOM 637 C CA . ASN A 1 82 ? 2.046 -27.291 -59.544 1.00 94.50 82 ASN A CA 1
ATOM 638 C C . ASN A 1 82 ? 1.886 -28.802 -59.794 1.00 94.50 82 ASN A C 1
ATOM 640 O O . ASN A 1 82 ? 2.640 -29.594 -59.243 1.00 94.50 82 ASN A O 1
ATOM 644 N N . LYS A 1 83 ? 0.916 -29.220 -60.621 1.00 93.62 83 LYS A N 1
ATOM 645 C CA . LYS A 1 83 ? 0.669 -30.631 -60.956 1.00 93.62 83 LYS A CA 1
ATOM 646 C C . LYS A 1 83 ? 1.306 -31.064 -62.282 1.00 93.62 83 LYS A C 1
ATOM 648 O O . LYS A 1 83 ? 1.151 -32.215 -62.681 1.00 93.62 83 LYS A O 1
ATOM 653 N N . THR A 1 84 ? 1.985 -30.168 -63.008 1.00 91.00 84 THR A N 1
ATOM 654 C CA . THR A 1 84 ? 2.611 -30.526 -64.291 1.00 91.00 84 THR A CA 1
ATOM 655 C C . THR A 1 84 ? 3.832 -31.424 -64.085 1.00 91.00 84 THR A C 1
ATOM 657 O O . THR A 1 84 ? 4.814 -31.022 -63.474 1.00 91.00 84 THR A O 1
ATOM 660 N N . SER A 1 85 ? 3.823 -32.621 -64.672 1.00 90.62 85 SER A N 1
ATOM 661 C CA . SER A 1 85 ? 4.999 -33.507 -64.727 1.00 90.62 85 SER A CA 1
ATOM 662 C C . SER A 1 85 ? 5.945 -33.179 -65.893 1.00 90.62 85 SER A C 1
ATOM 664 O O . SER A 1 85 ? 7.067 -33.680 -65.969 1.00 90.62 85 SER A O 1
ATOM 666 N N . ASN A 1 86 ? 5.516 -32.318 -66.824 1.00 95.06 86 ASN A N 1
ATOM 667 C CA . ASN A 1 86 ? 6.313 -31.938 -67.985 1.00 95.06 86 ASN A CA 1
ATOM 668 C C . ASN A 1 86 ? 7.417 -30.938 -67.596 1.00 95.06 86 ASN A C 1
ATOM 670 O O . ASN A 1 86 ? 7.141 -29.761 -67.346 1.00 95.06 86 ASN A O 1
ATOM 674 N N . LYS A 1 87 ? 8.676 -31.394 -67.639 1.00 92.69 87 LYS A N 1
ATOM 675 C CA . LYS A 1 87 ? 9.875 -30.601 -67.309 1.00 92.69 87 LYS A CA 1
ATOM 676 C C . LYS A 1 87 ? 10.001 -29.302 -68.114 1.00 92.69 87 LYS A C 1
ATOM 678 O O . LYS A 1 87 ? 10.390 -28.280 -67.558 1.00 92.69 87 LYS A O 1
ATOM 683 N N . LYS A 1 88 ? 9.630 -29.302 -69.402 1.00 93.75 88 LYS A N 1
ATOM 684 C CA . LYS A 1 88 ? 9.673 -28.090 -70.243 1.00 93.75 88 LYS A CA 1
ATOM 685 C C . LYS A 1 88 ? 8.658 -27.049 -69.768 1.00 93.75 88 LYS A C 1
ATOM 687 O O . LYS A 1 88 ? 8.970 -25.864 -69.726 1.00 93.75 88 LYS A O 1
ATOM 692 N N . ARG A 1 89 ? 7.458 -27.490 -69.371 1.00 92.50 89 ARG A N 1
ATOM 693 C CA . ARG A 1 89 ? 6.428 -26.603 -68.800 1.00 92.50 89 ARG A CA 1
ATOM 694 C C . ARG A 1 89 ? 6.856 -26.046 -67.444 1.00 92.50 89 ARG A C 1
ATOM 696 O O . ARG A 1 89 ? 6.665 -24.860 -67.212 1.00 92.50 89 ARG A O 1
ATOM 703 N N . HIS A 1 90 ? 7.493 -26.869 -66.611 1.00 92.62 90 HIS A N 1
ATOM 704 C CA . HIS A 1 90 ? 8.056 -26.431 -65.335 1.00 92.62 90 HIS A CA 1
ATOM 705 C C . HIS A 1 90 ? 9.130 -25.347 -65.527 1.00 92.62 90 HIS A C 1
ATOM 707 O O . HIS A 1 90 ? 9.065 -24.286 -64.912 1.00 92.62 90 HIS A O 1
ATOM 713 N N . LEU A 1 91 ? 10.080 -25.569 -66.444 1.00 93.12 91 LEU A N 1
ATOM 714 C CA . LEU A 1 91 ? 11.138 -24.599 -66.742 1.00 93.12 91 LEU A CA 1
ATOM 715 C C . LEU A 1 91 ? 10.581 -23.291 -67.320 1.00 93.12 91 LEU A C 1
ATOM 717 O O . LEU A 1 91 ? 11.024 -22.213 -66.938 1.00 93.12 91 LEU A O 1
ATOM 721 N N . ALA A 1 92 ? 9.564 -23.367 -68.183 1.00 93.44 92 ALA A N 1
ATOM 722 C CA . ALA A 1 92 ? 8.892 -22.180 -68.705 1.00 93.44 92 ALA A CA 1
ATOM 723 C C . ALA A 1 92 ? 8.173 -21.370 -67.609 1.00 93.44 92 ALA A C 1
ATOM 725 O O . ALA A 1 92 ? 8.129 -20.146 -67.689 1.00 93.44 92 ALA A O 1
ATOM 726 N N . GLN A 1 93 ? 7.612 -22.026 -66.588 1.00 95.25 93 GLN A N 1
ATOM 727 C CA . GLN A 1 93 ? 6.976 -21.349 -65.450 1.00 95.25 93 GLN A CA 1
ATOM 728 C C . GLN A 1 93 ? 8.000 -20.694 -64.523 1.00 95.25 93 GLN A C 1
ATOM 730 O O . GLN A 1 93 ? 7.806 -19.546 -64.132 1.00 95.25 93 GLN A O 1
ATOM 735 N N . LEU A 1 94 ? 9.114 -21.378 -64.243 1.00 94.12 94 LEU A N 1
ATOM 736 C CA . LEU A 1 94 ? 10.224 -20.807 -63.481 1.00 94.12 94 LEU A CA 1
ATOM 737 C C . LEU A 1 94 ? 10.811 -19.581 -64.187 1.00 94.12 94 LEU A C 1
ATOM 739 O O . LEU A 1 94 ? 10.993 -18.547 -63.555 1.00 94.12 94 LEU A O 1
ATOM 743 N N . LYS A 1 95 ? 11.038 -19.674 -65.503 1.00 95.62 95 LYS A N 1
ATOM 744 C CA . LYS A 1 95 ? 11.536 -18.546 -66.294 1.00 95.62 95 LYS A CA 1
ATOM 745 C C . LYS A 1 95 ? 10.622 -17.323 -66.168 1.00 95.62 95 LYS A C 1
ATOM 747 O O . LYS A 1 95 ? 11.106 -16.247 -65.858 1.00 95.62 95 LYS A O 1
ATOM 752 N N . LYS A 1 96 ? 9.301 -17.504 -66.297 1.00 95.50 96 LYS A N 1
ATOM 753 C CA . LYS A 1 96 ? 8.324 -16.412 -66.120 1.00 95.50 96 LYS A CA 1
ATOM 754 C C . LYS A 1 96 ? 8.388 -15.753 -64.740 1.00 95.50 96 LYS A C 1
ATOM 756 O O . LYS A 1 96 ? 8.116 -14.563 -64.635 1.00 95.50 96 LYS A O 1
ATOM 761 N N . LEU A 1 97 ? 8.699 -16.514 -63.691 1.00 96.62 97 LEU A N 1
ATOM 762 C CA . LEU A 1 97 ? 8.882 -15.959 -62.351 1.00 96.62 97 LEU A CA 1
ATOM 763 C C . LEU A 1 97 ? 10.169 -15.143 -62.256 1.00 96.62 97 LEU A C 1
ATOM 765 O O . LEU A 1 97 ? 10.125 -14.036 -61.734 1.00 96.62 97 LEU A O 1
ATOM 769 N N . LEU A 1 98 ? 11.283 -15.669 -62.767 1.00 96.00 98 LEU A N 1
ATOM 770 C CA . LEU A 1 98 ? 12.563 -14.960 -62.752 1.00 96.00 98 LEU A CA 1
ATOM 771 C C . LEU A 1 98 ? 12.486 -13.663 -63.563 1.00 96.00 98 LEU A C 1
ATOM 773 O O . LEU A 1 98 ? 12.807 -12.615 -63.022 1.00 96.00 98 LEU A O 1
ATOM 777 N N . ASP A 1 99 ? 11.912 -13.703 -64.769 1.00 95.06 99 ASP A N 1
ATOM 778 C CA . ASP A 1 99 ? 11.693 -12.507 -65.596 1.00 95.06 99 ASP A CA 1
ATOM 779 C C . ASP A 1 99 ? 10.851 -11.446 -64.843 1.00 95.06 99 ASP A C 1
ATOM 781 O O . ASP A 1 99 ? 11.107 -10.242 -64.923 1.00 95.06 99 ASP A O 1
ATOM 785 N N . ALA A 1 100 ? 9.844 -11.881 -64.072 1.00 93.94 100 ALA A N 1
ATOM 786 C CA . ALA A 1 100 ? 9.030 -10.984 -63.254 1.00 93.94 100 ALA A CA 1
ATOM 787 C C . ALA A 1 100 ? 9.810 -10.406 -62.061 1.00 93.94 100 ALA A C 1
ATOM 789 O O . ALA A 1 100 ? 9.635 -9.231 -61.744 1.00 93.94 100 ALA A O 1
ATOM 790 N N . VAL A 1 101 ? 10.662 -11.203 -61.409 1.00 94.00 101 VAL A N 1
ATOM 791 C CA . VAL A 1 101 ? 11.537 -10.759 -60.311 1.00 94.00 101 VAL A CA 1
ATOM 792 C C . VAL A 1 101 ? 12.566 -9.755 -60.817 1.00 94.00 101 VAL A C 1
ATOM 794 O O . VAL A 1 101 ? 12.695 -8.687 -60.221 1.00 94.00 101 VAL A O 1
ATOM 797 N N . ASP A 1 102 ? 13.219 -10.039 -61.942 1.00 94.00 102 ASP A N 1
ATOM 798 C CA . ASP A 1 102 ? 14.184 -9.136 -62.573 1.00 94.00 102 ASP A CA 1
ATOM 799 C C . ASP A 1 102 ? 13.528 -7.791 -62.902 1.00 94.00 102 ASP A C 1
ATOM 801 O O . ASP A 1 102 ? 14.074 -6.735 -62.588 1.00 94.00 102 ASP A O 1
ATOM 805 N N . SER A 1 103 ? 12.289 -7.810 -63.408 1.00 93.38 103 SER A N 1
ATOM 806 C CA . SER A 1 103 ? 11.503 -6.590 -63.619 1.00 93.38 103 SER A CA 1
ATOM 807 C C . SER A 1 103 ? 11.263 -5.795 -62.326 1.00 93.38 103 SER A C 1
ATOM 809 O O . SER A 1 103 ? 11.309 -4.561 -62.352 1.00 93.38 103 SER A O 1
ATOM 811 N N . VAL A 1 104 ? 11.036 -6.460 -61.184 1.00 92.56 104 VAL A N 1
ATOM 812 C CA . VAL A 1 104 ? 10.916 -5.780 -59.879 1.00 92.56 104 VAL A CA 1
ATOM 813 C C . VAL A 1 104 ? 12.243 -5.167 -59.453 1.00 92.56 104 VAL A C 1
ATOM 815 O O . VAL A 1 104 ? 12.251 -4.025 -59.006 1.00 92.56 104 VAL A O 1
ATOM 818 N N . ILE A 1 105 ? 13.344 -5.901 -59.606 1.00 90.62 105 ILE A N 1
ATOM 819 C CA . ILE A 1 105 ? 14.686 -5.432 -59.250 1.00 90.62 105 ILE A CA 1
ATOM 820 C C . ILE A 1 105 ? 15.034 -4.189 -60.073 1.00 90.62 105 ILE A C 1
ATOM 822 O O . ILE A 1 105 ? 15.409 -3.171 -59.496 1.00 90.62 105 ILE A O 1
ATOM 826 N N . SER A 1 106 ? 14.830 -4.226 -61.393 1.00 92.19 106 SER A N 1
ATOM 827 C CA . SER A 1 106 ? 15.051 -3.068 -62.266 1.00 92.19 106 SER A CA 1
ATOM 828 C C . SER A 1 106 ? 14.143 -1.888 -61.918 1.00 92.19 106 SER A C 1
ATOM 830 O O . SER A 1 106 ? 14.592 -0.751 -61.953 1.00 92.19 106 SER A O 1
ATOM 832 N N . SER A 1 107 ? 12.884 -2.140 -61.543 1.00 90.44 107 SER A N 1
ATOM 833 C CA . SER A 1 107 ? 11.950 -1.079 -61.125 1.00 90.44 107 SER A CA 1
ATOM 834 C C . SER A 1 107 ? 12.298 -0.452 -59.771 1.00 90.44 107 SER A C 1
ATOM 836 O O . SER A 1 107 ? 11.765 0.605 -59.442 1.00 90.44 107 SER A O 1
ATOM 838 N N . ASN A 1 108 ? 13.134 -1.125 -58.980 1.00 89.12 108 ASN A N 1
ATOM 839 C CA . ASN A 1 108 ? 13.593 -0.680 -57.669 1.00 89.12 108 ASN A CA 1
ATOM 840 C C . ASN A 1 108 ? 15.066 -0.226 -57.703 1.00 89.12 108 ASN A C 1
ATOM 842 O O . ASN A 1 108 ? 15.709 -0.201 -56.657 1.00 89.12 108 ASN A O 1
ATOM 846 N N . ASP A 1 109 ? 15.627 0.062 -58.884 1.00 89.19 109 ASP A N 1
ATOM 847 C CA . ASP A 1 109 ? 17.030 0.470 -59.076 1.00 89.19 109 ASP A CA 1
ATOM 848 C C . ASP A 1 109 ? 18.057 -0.513 -58.478 1.00 89.19 109 ASP A C 1
ATOM 850 O O . ASP A 1 109 ? 19.146 -0.140 -58.047 1.00 89.19 109 ASP A O 1
ATOM 854 N N . GLY A 1 110 ? 17.704 -1.799 -58.422 1.00 86.06 110 GLY A N 1
ATOM 855 C CA . GLY A 1 110 ? 18.535 -2.838 -57.815 1.00 86.06 110 GLY A CA 1
ATOM 856 C C . GLY A 1 110 ? 18.434 -2.927 -56.289 1.00 86.06 110 GLY A C 1
ATOM 857 O O . GLY A 1 110 ? 19.030 -3.829 -55.698 1.00 86.06 110 GLY A O 1
ATOM 858 N N . TYR A 1 111 ? 17.674 -2.047 -55.632 1.00 82.62 111 TYR A N 1
ATOM 859 C CA . TYR A 1 111 ? 17.543 -2.053 -54.180 1.00 82.62 111 TYR A CA 1
ATOM 860 C C . TYR A 1 111 ? 16.501 -3.081 -53.701 1.00 82.62 111 TYR A C 1
ATOM 862 O O . TYR A 1 111 ? 15.359 -3.099 -54.179 1.00 82.62 111 TYR A O 1
ATOM 870 N N . PRO A 1 112 ? 16.855 -3.937 -52.723 1.00 83.31 112 PRO A N 1
ATOM 871 C CA . PRO A 1 112 ? 15.897 -4.834 -52.095 1.00 83.31 112 PRO A CA 1
ATOM 872 C C . PRO A 1 112 ? 14.919 -4.050 -51.207 1.00 83.31 112 PRO A C 1
ATOM 874 O O . PRO A 1 112 ? 15.097 -2.867 -50.919 1.00 83.31 112 PRO A O 1
ATOM 877 N N . PHE A 1 113 ? 13.854 -4.714 -50.767 1.00 84.62 113 PHE A N 1
ATOM 878 C CA . PHE A 1 113 ? 12.887 -4.108 -49.858 1.00 84.62 113 PHE A CA 1
ATOM 879 C C . PHE A 1 113 ? 13.501 -3.885 -48.467 1.00 84.62 113 PHE A C 1
ATOM 881 O O . PHE A 1 113 ? 14.054 -4.815 -47.883 1.00 84.62 113 PHE A O 1
ATOM 888 N N . TYR A 1 114 ? 13.336 -2.680 -47.914 1.00 79.56 114 TYR A N 1
ATOM 889 C CA . TYR A 1 114 ? 13.739 -2.348 -46.547 1.00 79.56 114 TYR A CA 1
ATOM 890 C C . TYR A 1 114 ? 12.543 -1.822 -45.752 1.00 79.56 114 TYR A C 1
ATOM 892 O O . TYR A 1 114 ? 11.922 -0.835 -46.157 1.00 79.56 114 TYR A O 1
ATOM 900 N N . SER A 1 115 ? 12.256 -2.432 -44.600 1.00 77.38 115 SER A N 1
ATOM 901 C CA . SER A 1 115 ? 11.429 -1.807 -43.563 1.00 77.38 115 SER A CA 1
ATOM 902 C C . SER A 1 115 ? 12.252 -0.789 -42.770 1.00 77.38 115 SER A C 1
ATOM 904 O O . SER A 1 115 ? 13.482 -0.816 -42.807 1.00 77.38 115 SER A O 1
ATOM 906 N N . GLU A 1 116 ? 11.589 0.085 -42.013 1.00 72.25 116 GLU A N 1
ATOM 907 C CA . GLU A 1 116 ? 12.257 1.093 -41.172 1.00 72.25 116 GLU A CA 1
ATOM 908 C C . GLU A 1 116 ? 13.308 0.466 -40.235 1.00 72.25 116 GLU A C 1
ATOM 910 O O . GLU A 1 116 ? 14.436 0.939 -40.129 1.00 72.25 116 GLU A O 1
ATOM 915 N N . SER A 1 117 ? 12.994 -0.695 -39.656 1.00 71.44 117 SER A N 1
ATOM 916 C CA . SER A 1 117 ? 13.924 -1.482 -38.838 1.00 71.44 117 SER A CA 1
ATOM 917 C C . SER A 1 117 ? 15.142 -2.011 -39.609 1.00 71.44 117 SER A C 1
ATOM 919 O O . SER A 1 117 ? 16.247 -2.036 -39.068 1.00 71.44 117 SER A O 1
ATOM 921 N N . SER A 1 118 ? 14.974 -2.407 -40.874 1.00 71.25 118 SER A N 1
ATOM 922 C CA . SER A 1 118 ? 16.071 -2.887 -41.725 1.00 71.25 118 SER A CA 1
ATOM 923 C C . SER A 1 118 ? 16.983 -1.753 -42.191 1.00 71.25 118 SER A C 1
ATOM 925 O O . SER A 1 118 ? 18.180 -1.975 -42.364 1.00 71.25 118 SER A O 1
ATOM 927 N N . ARG A 1 119 ? 16.444 -0.537 -42.363 1.00 69.56 119 ARG A N 1
ATOM 928 C CA . ARG A 1 119 ? 17.234 0.660 -42.704 1.00 69.56 119 ARG A CA 1
ATOM 929 C C . ARG A 1 119 ? 18.205 1.020 -41.583 1.00 69.56 119 ARG A C 1
ATOM 931 O O . ARG A 1 119 ? 19.375 1.264 -41.856 1.00 69.56 119 ARG A O 1
ATOM 938 N N . ILE A 1 120 ? 17.739 0.970 -40.334 1.00 66.19 120 ILE A N 1
ATOM 939 C CA . ILE A 1 120 ? 18.561 1.251 -39.147 1.00 66.19 120 ILE A CA 1
ATOM 940 C C . ILE A 1 120 ? 19.696 0.224 -39.010 1.00 66.19 120 ILE A C 1
ATOM 942 O O . ILE A 1 120 ? 20.846 0.611 -38.822 1.00 66.19 120 ILE A O 1
ATOM 946 N N . GLN A 1 121 ? 19.409 -1.072 -39.182 1.00 66.00 121 GLN A N 1
ATOM 947 C CA . GLN A 1 121 ? 20.444 -2.119 -39.146 1.00 66.00 121 GLN A CA 1
ATOM 948 C C . GLN A 1 121 ? 21.457 -1.996 -40.292 1.00 66.00 121 GLN A C 1
ATOM 950 O O . GLN A 1 121 ? 22.647 -2.225 -40.095 1.00 66.00 121 GLN A O 1
ATOM 955 N N . GLN A 1 122 ? 21.014 -1.621 -41.495 1.00 64.25 122 GLN A N 1
ATOM 956 C CA . GLN A 1 122 ? 21.929 -1.452 -42.622 1.00 64.25 122 GLN A CA 1
ATOM 957 C C . GLN A 1 122 ? 22.815 -0.209 -42.477 1.00 64.25 122 GLN A C 1
ATOM 959 O O . GLN A 1 122 ? 23.978 -0.271 -42.868 1.00 64.25 122 GLN A O 1
ATOM 964 N N . ALA A 1 123 ? 22.303 0.889 -41.911 1.00 61.84 123 ALA A N 1
ATOM 965 C CA . ALA A 1 123 ? 23.107 2.070 -41.595 1.00 61.84 123 ALA A CA 1
ATOM 966 C C . ALA A 1 123 ? 24.206 1.733 -40.575 1.00 61.84 123 ALA A C 1
ATOM 968 O O . ALA A 1 123 ? 25.370 2.036 -40.812 1.00 61.84 123 ALA A O 1
ATOM 969 N N . GLN A 1 124 ? 23.858 0.984 -39.523 1.00 61.94 124 GLN A N 1
ATOM 970 C CA . GLN A 1 124 ? 24.817 0.497 -38.526 1.00 61.94 124 GLN A CA 1
ATOM 971 C C . GLN A 1 124 ? 25.892 -0.424 -39.129 1.00 61.94 124 GLN A C 1
ATOM 973 O O . GLN A 1 124 ? 27.045 -0.354 -38.721 1.00 61.94 124 GLN A O 1
ATOM 978 N N . ASN A 1 125 ? 25.541 -1.244 -40.127 1.00 57.62 125 ASN A N 1
ATOM 979 C CA . ASN A 1 125 ? 26.492 -2.142 -40.795 1.00 57.62 125 ASN A CA 1
ATOM 980 C C . ASN A 1 125 ? 27.309 -1.466 -41.917 1.00 57.62 125 ASN A C 1
ATOM 982 O O . ASN A 1 125 ? 28.364 -1.972 -42.287 1.00 57.62 125 ASN A O 1
ATOM 986 N N . ARG A 1 126 ? 26.833 -0.359 -42.509 1.00 55.25 126 ARG A N 1
ATOM 987 C CA . ARG A 1 126 ? 27.562 0.380 -43.562 1.00 55.25 126 ARG A CA 1
ATOM 988 C C . ARG A 1 126 ? 28.590 1.364 -43.007 1.00 55.25 126 ARG A C 1
ATOM 990 O O . ARG A 1 126 ? 29.537 1.672 -43.720 1.00 55.25 126 ARG A O 1
ATOM 997 N N . GLU A 1 127 ? 28.438 1.820 -41.765 1.00 52.44 127 GLU A N 1
ATOM 998 C CA . GLU A 1 127 ? 29.416 2.695 -41.096 1.00 52.44 127 GLU A CA 1
ATOM 999 C C . GLU A 1 127 ? 30.751 1.994 -40.766 1.00 52.44 127 GLU A C 1
ATOM 1001 O O . GLU A 1 127 ? 31.720 2.663 -40.420 1.00 52.44 127 GLU A O 1
ATOM 1006 N N . GLU A 1 128 ? 30.851 0.670 -40.934 1.00 50.75 128 GLU A N 1
ATOM 1007 C CA . GLU A 1 128 ? 32.089 -0.093 -40.704 1.00 50.75 128 GLU A CA 1
ATOM 1008 C C . GLU A 1 128 ? 33.056 -0.091 -41.910 1.00 50.75 128 GLU A C 1
ATOM 1010 O O . GLU A 1 128 ? 34.187 -0.559 -41.804 1.00 50.75 128 GLU A O 1
ATOM 1015 N N . ILE A 1 129 ? 32.653 0.452 -43.070 1.00 50.91 129 ILE A N 1
ATOM 1016 C CA . ILE A 1 129 ? 33.480 0.472 -44.287 1.00 50.91 129 ILE A CA 1
ATOM 1017 C C . ILE A 1 129 ? 33.583 1.912 -44.804 1.00 50.91 129 ILE A C 1
ATOM 1019 O O . ILE A 1 129 ? 32.755 2.341 -45.601 1.00 50.91 129 ILE A O 1
ATOM 1023 N N . SER A 1 130 ? 34.637 2.615 -44.369 1.00 59.94 130 SER A N 1
ATOM 1024 C CA . SER A 1 130 ? 35.121 3.942 -44.811 1.00 59.94 130 SER A CA 1
ATOM 1025 C C . SER A 1 130 ? 35.009 5.037 -43.750 1.00 59.94 130 SER A C 1
ATOM 1027 O O . SER A 1 130 ? 34.253 5.994 -43.919 1.00 59.94 130 SER A O 1
ATOM 1029 N N . VAL A 1 131 ? 35.835 4.969 -42.706 1.00 46.75 131 VAL A N 1
ATOM 1030 C CA . VAL A 1 131 ? 36.156 6.154 -41.905 1.00 46.75 131 VAL A CA 1
ATOM 1031 C C . VAL A 1 131 ? 37.650 6.142 -41.584 1.00 46.75 131 VAL A C 1
ATOM 1033 O O . VAL A 1 131 ? 38.162 5.189 -41.007 1.00 46.75 131 VAL A O 1
ATOM 1036 N N . ASP A 1 132 ? 38.326 7.204 -42.015 1.00 54.00 132 ASP A N 1
ATOM 1037 C CA . ASP A 1 132 ? 39.683 7.597 -41.637 1.00 54.00 132 ASP A CA 1
ATOM 1038 C C . ASP A 1 132 ? 39.888 7.442 -40.114 1.00 54.00 132 ASP A C 1
ATOM 1040 O O . ASP A 1 132 ? 39.056 7.901 -39.324 1.00 54.00 132 ASP A O 1
ATOM 1044 N N . GLU A 1 133 ? 40.966 6.769 -39.696 1.00 54.22 133 GLU A N 1
ATOM 1045 C CA . GLU A 1 133 ? 41.209 6.296 -38.316 1.00 54.22 133 GLU A CA 1
ATOM 1046 C C . GLU A 1 133 ? 41.101 7.403 -37.249 1.00 54.22 133 GLU A C 1
ATOM 1048 O O . GLU A 1 133 ? 40.800 7.128 -36.089 1.00 54.22 133 GLU A O 1
ATOM 1053 N N . CYS A 1 134 ? 41.238 8.674 -37.637 1.00 52.84 134 CYS A N 1
ATOM 1054 C CA . CYS A 1 134 ? 41.117 9.821 -36.738 1.00 52.84 134 CYS A CA 1
ATOM 1055 C C . CYS A 1 134 ? 39.670 10.106 -36.262 1.00 52.84 134 CYS A C 1
ATOM 1057 O O . CYS A 1 134 ? 39.467 10.708 -35.206 1.00 52.84 134 CYS A O 1
ATOM 1059 N N . SER A 1 135 ? 38.644 9.662 -36.998 1.00 65.31 135 SER A N 1
ATOM 1060 C CA . SER A 1 135 ? 37.231 9.948 -36.687 1.00 65.31 135 SER A CA 1
ATOM 1061 C C . SER A 1 135 ? 36.552 8.847 -35.851 1.00 65.31 135 SER A C 1
ATOM 1063 O O . SER A 1 135 ? 35.655 9.143 -35.056 1.00 65.31 135 SER A O 1
ATOM 1065 N N . ALA A 1 136 ? 37.018 7.597 -35.930 1.00 66.00 136 ALA A N 1
ATOM 1066 C CA . ALA A 1 136 ? 36.434 6.468 -35.196 1.00 66.00 136 ALA A CA 1
ATOM 1067 C C . ALA A 1 136 ? 36.661 6.543 -33.672 1.00 66.00 136 ALA A C 1
ATOM 1069 O O . ALA A 1 136 ? 35.742 6.281 -32.889 1.00 66.00 136 ALA A O 1
ATOM 1070 N N . GLU A 1 137 ? 37.853 6.954 -33.225 1.00 73.69 137 GLU A N 1
ATOM 1071 C CA . GLU A 1 137 ? 38.157 7.123 -31.795 1.00 73.69 137 GLU A CA 1
ATOM 1072 C C . GLU A 1 137 ? 37.365 8.274 -31.168 1.00 73.69 137 GLU A C 1
ATOM 1074 O O . GLU A 1 137 ? 36.850 8.141 -30.054 1.00 73.69 137 GLU A O 1
ATOM 1079 N N . GLN A 1 138 ? 37.196 9.379 -31.899 1.00 75.94 138 GLN A N 1
ATOM 1080 C CA . GLN A 1 138 ? 36.382 10.513 -31.457 1.00 75.94 138 GLN A CA 1
ATOM 1081 C C . GLN A 1 138 ? 34.902 10.132 -31.342 1.00 75.94 138 GLN A C 1
ATOM 1083 O O . GLN A 1 138 ? 34.264 10.453 -30.338 1.00 75.94 138 GLN A O 1
ATOM 1088 N N . MET A 1 139 ? 34.367 9.379 -32.310 1.00 76.75 139 MET A N 1
ATOM 1089 C CA . MET A 1 139 ? 33.002 8.847 -32.234 1.00 76.75 139 MET A CA 1
ATOM 1090 C C . MET A 1 139 ? 32.829 7.861 -31.072 1.00 76.75 139 MET A C 1
ATOM 1092 O O . MET A 1 139 ? 31.833 7.927 -30.352 1.00 76.75 139 MET A O 1
ATOM 1096 N N . SER A 1 140 ? 33.806 6.979 -30.843 1.00 83.38 140 SER A N 1
ATOM 1097 C CA . SER A 1 140 ? 33.803 6.042 -29.713 1.00 83.38 140 SER A CA 1
ATOM 1098 C C . SER A 1 140 ? 33.804 6.773 -28.367 1.00 83.38 140 SER A C 1
ATOM 1100 O O . SER A 1 140 ? 33.031 6.427 -27.470 1.00 83.38 140 SER A O 1
ATOM 1102 N N . LYS A 1 141 ? 34.612 7.831 -28.239 1.00 86.25 141 LYS A N 1
ATOM 1103 C CA . LYS A 1 141 ? 34.660 8.685 -27.048 1.00 86.25 141 LYS A CA 1
ATOM 1104 C C . LYS A 1 141 ? 33.331 9.405 -26.810 1.00 86.25 141 LYS A C 1
ATOM 1106 O O . LYS A 1 141 ? 32.770 9.279 -25.727 1.00 86.25 141 LYS A O 1
ATOM 1111 N N . MET A 1 142 ? 32.786 10.060 -27.835 1.00 81.38 142 MET A N 1
ATOM 1112 C CA . MET A 1 142 ? 31.499 10.758 -27.744 1.00 81.38 142 MET A CA 1
ATOM 1113 C C . MET A 1 142 ? 30.351 9.798 -27.389 1.00 81.38 142 MET A C 1
ATOM 1115 O O . MET A 1 142 ? 29.493 10.122 -26.573 1.00 81.38 142 MET A O 1
ATOM 1119 N N . LYS A 1 143 ? 30.352 8.577 -27.938 1.00 81.69 143 LYS A N 1
ATOM 1120 C CA . LYS A 1 143 ? 29.356 7.545 -27.612 1.00 81.69 143 LYS A CA 1
ATOM 1121 C C . LYS A 1 143 ? 29.436 7.093 -26.152 1.00 81.69 143 LYS A C 1
ATOM 1123 O O . LYS A 1 143 ? 28.392 6.870 -25.542 1.00 81.69 143 LYS A O 1
ATOM 1128 N N . LYS A 1 144 ? 30.646 6.952 -25.598 1.00 89.75 144 LYS A N 1
ATOM 1129 C CA . LYS A 1 144 ? 30.843 6.631 -24.175 1.00 89.75 144 LYS A CA 1
ATOM 1130 C C . LYS A 1 144 ? 30.344 7.761 -23.280 1.00 89.75 144 LYS A C 1
ATOM 1132 O O . LYS A 1 144 ? 29.564 7.493 -22.379 1.00 89.75 144 LYS A O 1
ATOM 1137 N N . GLU A 1 145 ? 30.699 9.006 -23.588 1.00 87.94 145 GLU A N 1
ATOM 1138 C CA . GLU A 1 145 ? 30.257 10.178 -22.821 1.00 87.94 145 GLU A CA 1
ATOM 1139 C C . GLU A 1 145 ? 28.724 10.309 -22.805 1.00 87.94 145 GLU A C 1
ATOM 1141 O O . GLU A 1 145 ? 28.132 10.461 -21.739 1.00 87.94 145 GLU A O 1
ATOM 1146 N N . ILE A 1 146 ? 28.065 10.142 -23.960 1.00 90.25 146 ILE A N 1
ATOM 1147 C CA . ILE A 1 146 ? 26.594 10.141 -24.046 1.00 90.25 146 ILE A CA 1
ATOM 1148 C C . ILE A 1 146 ? 25.993 8.985 -23.234 1.00 90.25 146 ILE A C 1
ATOM 1150 O O . ILE A 1 146 ? 24.956 9.155 -22.590 1.00 90.25 146 ILE A O 1
ATOM 1154 N N . HIS A 1 147 ? 26.611 7.801 -23.261 1.00 91.00 147 HIS A N 1
ATOM 1155 C CA . HIS A 1 147 ? 26.134 6.652 -22.493 1.00 91.00 147 HIS A CA 1
ATOM 1156 C C . HIS A 1 147 ? 26.239 6.896 -20.984 1.00 91.00 147 HIS A C 1
ATOM 1158 O O . HIS A 1 147 ? 25.263 6.672 -20.266 1.00 91.00 147 HIS A O 1
ATOM 1164 N N . ASP A 1 148 ? 27.375 7.418 -20.524 1.00 93.12 148 ASP A N 1
ATOM 1165 C CA . ASP A 1 148 ? 27.622 7.734 -19.118 1.00 93.12 148 ASP A CA 1
ATOM 1166 C C . ASP A 1 148 ? 26.671 8.834 -18.619 1.00 93.12 148 ASP A C 1
ATOM 1168 O O . ASP A 1 148 ? 26.078 8.703 -17.545 1.00 93.12 148 ASP A O 1
ATOM 1172 N N . GLU A 1 149 ? 26.430 9.877 -19.423 1.00 95.00 149 GLU A N 1
ATOM 1173 C CA . GLU A 1 149 ? 25.451 10.925 -19.112 1.00 95.00 149 GLU A CA 1
ATOM 1174 C C . GLU A 1 149 ? 24.021 10.365 -19.031 1.00 95.00 149 GLU A C 1
ATOM 1176 O O . GLU A 1 149 ? 23.274 10.670 -18.094 1.00 95.00 149 GLU A O 1
ATOM 1181 N N . CYS A 1 150 ? 23.634 9.500 -19.976 1.00 92.62 150 CYS A N 1
ATOM 1182 C CA . CYS A 1 150 ? 22.328 8.842 -19.958 1.00 92.62 150 CYS A CA 1
ATOM 1183 C C . CYS A 1 150 ? 22.142 7.978 -18.703 1.00 92.62 150 CYS A C 1
ATOM 1185 O O . CYS A 1 150 ? 21.073 8.016 -18.087 1.00 92.62 150 CYS A O 1
ATOM 1187 N N . LEU A 1 151 ? 23.173 7.227 -18.303 1.00 96.25 151 LEU A N 1
ATOM 1188 C CA . LEU A 1 151 ? 23.156 6.414 -17.087 1.00 96.25 151 LEU A CA 1
ATOM 1189 C C . LEU A 1 151 ? 23.056 7.282 -15.829 1.00 96.25 151 LEU A C 1
ATOM 1191 O O . LEU A 1 151 ? 22.234 6.993 -14.959 1.00 96.25 151 LEU A O 1
ATOM 1195 N N . ALA A 1 152 ? 23.826 8.369 -15.750 1.00 96.94 152 ALA A N 1
ATOM 1196 C CA . ALA A 1 152 ? 23.772 9.301 -14.627 1.00 96.94 152 ALA A CA 1
ATOM 1197 C C . ALA A 1 152 ? 22.385 9.950 -14.497 1.00 96.94 152 ALA A C 1
ATOM 1199 O O . ALA A 1 152 ? 21.819 10.013 -13.402 1.00 96.94 152 ALA A O 1
ATOM 1200 N N . ARG A 1 153 ? 21.790 10.372 -15.621 1.00 97.25 153 ARG A N 1
ATOM 1201 C CA . ARG A 1 153 ? 20.437 10.941 -15.651 1.00 97.25 153 ARG A CA 1
ATOM 1202 C C . ARG A 1 153 ? 19.380 9.928 -15.217 1.00 97.25 153 ARG A C 1
ATOM 1204 O O . ARG A 1 153 ? 18.483 10.282 -14.451 1.00 97.25 153 ARG A O 1
ATOM 1211 N N . LEU A 1 154 ? 19.478 8.684 -15.691 1.00 97.00 154 LEU A N 1
ATOM 1212 C CA . LEU A 1 154 ? 18.578 7.608 -15.278 1.00 97.00 154 LEU A CA 1
ATOM 1213 C C . LEU A 1 154 ? 18.710 7.330 -13.775 1.00 97.00 154 LEU A C 1
ATOM 1215 O O . LEU A 1 154 ? 17.693 7.248 -13.089 1.00 97.00 154 LEU A O 1
ATOM 1219 N N . GLY A 1 155 ? 19.942 7.247 -13.265 1.00 97.88 155 GLY A N 1
ATOM 1220 C CA . GLY A 1 155 ? 20.227 7.051 -11.843 1.00 97.88 155 GLY A CA 1
ATOM 1221 C C . GLY A 1 155 ? 19.597 8.140 -10.978 1.00 97.88 155 GLY A C 1
ATOM 1222 O O . GLY A 1 155 ? 18.844 7.829 -10.057 1.00 97.88 155 GLY A O 1
ATOM 1223 N N . LYS A 1 156 ? 19.800 9.409 -11.350 1.00 98.06 156 LYS A N 1
ATOM 1224 C CA . LYS A 1 156 ? 19.212 10.559 -10.654 1.00 98.06 156 LYS A CA 1
ATOM 1225 C C . LYS A 1 156 ? 17.683 10.506 -10.627 1.00 98.06 156 LYS A C 1
ATOM 1227 O O . LYS A 1 156 ? 17.080 10.697 -9.578 1.00 98.06 156 LYS A O 1
ATOM 1232 N N . MET A 1 157 ? 17.046 10.212 -11.760 1.00 97.56 157 MET A N 1
ATOM 1233 C CA . MET A 1 157 ? 15.583 10.138 -11.838 1.00 97.56 157 MET A CA 1
ATOM 1234 C C . MET A 1 157 ? 15.015 8.999 -10.976 1.00 97.56 157 MET A C 1
ATOM 1236 O O . MET A 1 157 ? 13.976 9.163 -10.336 1.00 97.56 157 MET A O 1
ATOM 1240 N N . VAL A 1 158 ? 15.692 7.847 -10.939 1.00 98.19 158 VAL A N 1
ATOM 1241 C CA . VAL A 1 158 ? 15.303 6.715 -10.082 1.00 98.19 158 VAL A CA 1
ATOM 1242 C C . VAL A 1 158 ? 15.469 7.064 -8.605 1.00 98.19 158 VAL A C 1
ATOM 1244 O O . VAL A 1 158 ? 14.585 6.745 -7.807 1.00 98.19 158 VAL A O 1
ATOM 1247 N N . GLU A 1 159 ? 16.559 7.735 -8.240 1.00 98.25 159 GLU A N 1
ATOM 1248 C CA . GLU A 1 159 ? 16.815 8.193 -6.876 1.00 98.25 159 GLU A CA 1
ATOM 1249 C C . GLU A 1 159 ? 15.759 9.209 -6.416 1.00 98.25 159 GLU A C 1
ATOM 1251 O O . GLU A 1 159 ? 15.125 9.006 -5.381 1.00 98.25 159 GLU A O 1
ATOM 1256 N N . GLU A 1 160 ? 15.480 10.244 -7.215 1.00 98.25 160 GLU A N 1
ATOM 1257 C CA . GLU A 1 160 ? 14.443 11.246 -6.928 1.00 98.25 160 GLU A CA 1
ATOM 1258 C C . GLU A 1 160 ? 13.055 10.604 -6.775 1.00 98.25 160 GLU A C 1
ATOM 1260 O O . GLU A 1 160 ? 12.332 10.889 -5.815 1.00 98.25 160 GLU A O 1
ATOM 1265 N N . ASN A 1 161 ? 12.691 9.680 -7.672 1.00 97.88 161 ASN A N 1
ATOM 1266 C CA . ASN A 1 161 ? 11.419 8.964 -7.593 1.00 97.88 161 ASN A CA 1
ATOM 1267 C C . ASN A 1 161 ? 11.333 8.077 -6.338 1.00 97.88 161 ASN A C 1
ATOM 1269 O O . ASN A 1 161 ? 10.298 8.049 -5.663 1.00 97.88 161 ASN A O 1
ATOM 1273 N N . SER A 1 162 ? 12.422 7.389 -5.990 1.00 98.38 162 SER A N 1
ATOM 1274 C CA . SER A 1 162 ? 12.487 6.539 -4.795 1.00 98.38 162 SER A CA 1
ATOM 1275 C C . SER A 1 162 ? 12.364 7.373 -3.523 1.00 98.38 162 SER A C 1
ATOM 1277 O O . SER A 1 162 ? 11.510 7.082 -2.688 1.00 98.38 162 SER A O 1
ATOM 1279 N N . ASN A 1 163 ? 13.121 8.466 -3.424 1.00 98.56 163 ASN A N 1
ATOM 1280 C CA . ASN A 1 163 ? 13.070 9.385 -2.289 1.00 98.56 163 ASN A CA 1
ATOM 1281 C C . ASN A 1 163 ? 11.682 10.017 -2.136 1.00 98.56 163 ASN A C 1
ATOM 1283 O O . ASN A 1 163 ? 11.130 10.028 -1.038 1.00 98.56 163 ASN A O 1
ATOM 1287 N N . SER A 1 164 ? 11.055 10.445 -3.239 1.00 98.06 164 SER A N 1
ATOM 1288 C CA . SER A 1 164 ? 9.684 10.976 -3.198 1.00 98.06 164 SER A CA 1
ATOM 1289 C C . SER A 1 164 ? 8.669 9.942 -2.690 1.00 98.06 164 SER A C 1
ATOM 1291 O O . SER A 1 164 ? 7.759 10.271 -1.924 1.00 98.06 164 SER A O 1
ATOM 1293 N N . THR A 1 165 ? 8.846 8.671 -3.069 1.00 98.31 165 THR A N 1
ATOM 1294 C CA . THR A 1 165 ? 7.988 7.571 -2.620 1.00 98.31 165 THR A CA 1
ATOM 1295 C C . THR A 1 165 ? 8.199 7.280 -1.139 1.00 98.31 165 THR A C 1
ATOM 1297 O O . THR A 1 165 ? 7.212 7.115 -0.424 1.00 98.31 165 THR A O 1
ATOM 1300 N N . ILE A 1 166 ? 9.452 7.264 -0.674 1.00 98.69 166 ILE A N 1
ATOM 1301 C CA . ILE A 1 166 ? 9.806 7.074 0.738 1.00 98.69 166 ILE A CA 1
ATOM 1302 C C . ILE A 1 166 ? 9.146 8.160 1.589 1.00 98.69 166 ILE A C 1
ATOM 1304 O O . ILE A 1 166 ? 8.351 7.830 2.465 1.00 98.69 166 ILE A O 1
ATOM 1308 N N . THR A 1 167 ? 9.344 9.439 1.257 1.00 98.56 167 THR A N 1
ATOM 1309 C CA . THR A 1 167 ? 8.744 10.555 2.008 1.00 98.56 167 THR A CA 1
ATOM 1310 C C . THR A 1 167 ? 7.214 10.484 2.032 1.00 98.56 167 THR A C 1
ATOM 1312 O O . THR A 1 167 ? 6.585 10.747 3.059 1.00 98.56 167 THR A O 1
ATOM 1315 N N . ARG A 1 168 ? 6.579 10.094 0.916 1.00 98.62 168 ARG A N 1
ATOM 1316 C CA . ARG A 1 168 ? 5.120 9.906 0.868 1.00 98.62 168 ARG A CA 1
ATOM 1317 C C . ARG A 1 168 ? 4.660 8.783 1.799 1.00 98.62 168 ARG A C 1
ATOM 1319 O O . ARG A 1 168 ? 3.644 8.940 2.472 1.00 98.62 168 ARG A O 1
ATOM 1326 N N . LEU A 1 169 ? 5.371 7.656 1.816 1.00 98.69 169 LEU A N 1
ATOM 1327 C CA . LEU A 1 169 ? 5.038 6.515 2.671 1.00 98.69 169 LEU A CA 1
ATOM 1328 C C . LEU A 1 169 ? 5.261 6.829 4.152 1.00 98.69 169 LEU A C 1
ATOM 1330 O O . LEU A 1 169 ? 4.402 6.499 4.962 1.00 98.69 169 LEU A O 1
ATOM 1334 N N . GLU A 1 170 ? 6.351 7.512 4.498 1.00 98.69 170 GLU A N 1
ATOM 1335 C CA . GLU A 1 170 ? 6.621 7.969 5.867 1.00 98.69 170 GLU A CA 1
ATOM 1336 C C . GLU A 1 170 ? 5.510 8.889 6.379 1.00 98.69 170 GLU A C 1
ATOM 1338 O O . GLU A 1 170 ? 5.017 8.711 7.494 1.00 98.69 170 GLU A O 1
ATOM 1343 N N . LYS A 1 171 ? 5.050 9.825 5.537 1.00 98.69 171 LYS A N 1
ATOM 1344 C CA . LYS A 1 171 ? 3.925 10.704 5.869 1.00 98.69 171 LYS A CA 1
ATOM 1345 C C . LYS A 1 171 ? 2.638 9.916 6.127 1.00 98.69 171 LYS A C 1
ATOM 1347 O O . LYS A 1 171 ? 1.994 10.134 7.149 1.00 98.69 171 LYS A O 1
ATOM 1352 N N . LEU A 1 172 ? 2.278 8.997 5.227 1.00 98.56 172 LEU A N 1
ATOM 1353 C CA . LEU A 1 172 ? 1.074 8.169 5.383 1.00 98.56 172 LEU A CA 1
ATOM 1354 C C . LEU A 1 172 ? 1.145 7.282 6.627 1.00 98.56 172 LEU A C 1
ATOM 1356 O O . LEU A 1 172 ? 0.142 7.109 7.312 1.00 98.56 172 LEU A O 1
ATOM 1360 N N . LEU A 1 173 ? 2.324 6.740 6.933 1.00 98.75 173 LEU A N 1
ATOM 1361 C CA . LEU A 1 173 ? 2.529 5.926 8.124 1.00 98.75 173 LEU A CA 1
ATOM 1362 C C . LEU A 1 173 ? 2.290 6.740 9.399 1.00 98.75 173 LEU A C 1
ATOM 1364 O O . LEU A 1 173 ? 1.622 6.259 10.311 1.00 98.75 173 LEU A O 1
ATOM 1368 N N . LEU A 1 174 ? 2.801 7.971 9.453 1.00 98.62 174 LEU A N 1
ATOM 1369 C CA . LEU A 1 174 ? 2.620 8.853 10.603 1.00 98.62 174 LEU A CA 1
ATOM 1370 C C . LEU A 1 174 ? 1.156 9.284 10.773 1.00 98.62 174 LEU A C 1
ATOM 1372 O O . LEU A 1 174 ? 0.644 9.297 11.893 1.00 98.62 174 LEU A O 1
ATOM 1376 N N . GLU A 1 175 ? 0.472 9.605 9.673 1.00 98.56 175 GLU A N 1
ATOM 1377 C CA . GLU A 1 175 ? -0.958 9.939 9.684 1.00 98.56 175 GLU A CA 1
ATOM 1378 C C . GLU A 1 175 ? -1.811 8.756 10.162 1.00 98.56 175 GLU A C 1
ATOM 1380 O O . GLU A 1 175 ? -2.671 8.933 11.026 1.00 98.56 175 GLU A O 1
ATOM 1385 N N . GLU A 1 176 ? -1.530 7.544 9.679 1.00 98.62 176 GLU A N 1
ATOM 1386 C CA . GLU A 1 176 ? -2.260 6.340 10.083 1.00 98.62 176 GLU A CA 1
ATOM 1387 C C . GLU A 1 176 ? -2.004 5.964 11.546 1.00 98.62 176 GLU A C 1
ATOM 1389 O O . GLU A 1 176 ? -2.934 5.629 12.278 1.00 98.62 176 GLU A O 1
ATOM 1394 N N . GLN A 1 177 ? -0.756 6.057 12.013 1.00 98.62 177 GLN A N 1
ATOM 1395 C CA . GLN A 1 177 ? -0.434 5.814 13.422 1.00 98.62 177 GLN A CA 1
ATOM 1396 C C . GLN A 1 177 ? -1.169 6.789 14.345 1.00 98.62 177 GLN A C 1
ATOM 1398 O O . GLN A 1 177 ? -1.669 6.383 15.396 1.00 98.62 177 GLN A O 1
ATOM 1403 N N . LYS A 1 178 ? -1.276 8.060 13.940 1.00 98.75 178 LYS A N 1
ATOM 1404 C CA . LYS A 1 178 ? -2.044 9.064 14.676 1.00 98.75 178 LYS A CA 1
ATOM 1405 C C . LYS A 1 178 ? -3.537 8.721 14.703 1.00 98.75 178 LYS A C 1
ATOM 1407 O O . LYS A 1 178 ? -4.121 8.699 15.783 1.00 98.75 178 LYS A O 1
ATOM 1412 N N . ALA A 1 179 ? -4.132 8.411 13.550 1.00 98.62 179 ALA A N 1
ATOM 1413 C CA . ALA A 1 179 ? -5.548 8.051 13.457 1.00 98.62 179 ALA A CA 1
ATOM 1414 C C . ALA A 1 179 ? -5.879 6.790 14.275 1.00 98.62 179 ALA A C 1
ATOM 1416 O O . ALA A 1 179 ? -6.879 6.750 14.995 1.00 98.62 179 ALA A O 1
ATOM 1417 N N . ARG A 1 180 ? -5.000 5.780 14.234 1.00 98.44 180 ARG A N 1
ATOM 1418 C CA . ARG A 1 180 ? -5.120 4.573 15.059 1.00 98.44 180 ARG A CA 1
ATOM 1419 C C . ARG A 1 180 ? -5.118 4.920 16.545 1.00 98.44 180 ARG A C 1
ATOM 1421 O O . ARG A 1 180 ? -6.026 4.482 17.247 1.00 98.44 180 ARG A O 1
ATOM 1428 N N . LEU A 1 181 ? -4.153 5.714 17.012 1.00 98.69 181 LEU A N 1
ATOM 1429 C CA . LEU A 1 181 ? -4.061 6.096 18.424 1.00 98.69 181 LEU A CA 1
ATOM 1430 C C . LEU A 1 181 ? -5.307 6.862 18.897 1.00 98.69 181 LEU A C 1
ATOM 1432 O O . LEU A 1 181 ? -5.807 6.607 19.991 1.00 98.69 181 LEU A O 1
ATOM 1436 N N . GLU A 1 182 ? -5.828 7.774 18.074 1.00 98.56 182 GLU A N 1
ATOM 1437 C CA . GLU A 1 182 ? -7.074 8.495 18.361 1.00 98.56 182 GLU A CA 1
ATOM 1438 C C . GLU A 1 182 ? -8.254 7.521 18.507 1.00 98.56 182 GLU A C 1
ATOM 1440 O O . GLU A 1 182 ? -8.941 7.540 19.529 1.00 98.56 182 GLU A O 1
ATOM 1445 N N . SER A 1 183 ? -8.420 6.589 17.563 1.00 98.50 183 SER A N 1
ATOM 1446 C CA . SER A 1 183 ? -9.493 5.587 17.621 1.00 98.50 183 SER A CA 1
ATOM 1447 C C . SER A 1 183 ? -9.372 4.628 18.815 1.00 98.50 183 SER A C 1
ATOM 1449 O O . SER A 1 183 ? -10.374 4.265 19.431 1.00 98.50 183 SER A O 1
ATOM 1451 N N . GLU A 1 184 ? -8.151 4.229 19.184 1.00 98.44 184 GLU A N 1
ATOM 1452 C CA . GLU A 1 184 ? -7.899 3.353 20.331 1.00 98.44 184 GLU A CA 1
ATOM 1453 C C . GLU A 1 184 ? -8.259 4.050 21.648 1.00 98.44 184 GLU A C 1
ATOM 1455 O O . GLU A 1 184 ? -8.867 3.429 22.524 1.00 98.44 184 GLU A O 1
ATOM 1460 N N . ASN A 1 185 ? -7.966 5.349 21.767 1.00 98.56 185 ASN A N 1
ATOM 1461 C CA . ASN A 1 185 ? -8.369 6.150 22.921 1.00 98.56 185 ASN A CA 1
ATOM 1462 C C . ASN A 1 185 ? -9.893 6.280 23.018 1.00 98.56 185 ASN A C 1
ATOM 1464 O O . ASN A 1 185 ? -10.453 6.080 24.095 1.00 98.56 185 ASN A O 1
ATOM 1468 N N . GLU A 1 186 ? -10.583 6.548 21.906 1.00 98.56 186 GLU A N 1
ATOM 1469 C CA . GLU A 1 186 ? -12.051 6.616 21.886 1.00 98.56 186 GLU A CA 1
ATOM 1470 C C . GLU A 1 186 ? -12.693 5.293 22.324 1.00 98.56 186 GLU A C 1
ATOM 1472 O O . GLU A 1 186 ? -13.624 5.283 23.138 1.00 98.56 186 GLU A O 1
ATOM 1477 N N . VAL A 1 187 ? -12.164 4.165 21.837 1.00 98.56 187 VAL A N 1
ATOM 1478 C CA . VAL A 1 187 ? -12.611 2.826 22.244 1.00 98.56 187 VAL A CA 1
ATOM 1479 C C . VAL A 1 187 ? -12.342 2.592 23.730 1.00 98.56 187 VAL A C 1
ATOM 1481 O O . VAL A 1 187 ? -13.237 2.128 24.439 1.00 98.56 187 VAL A O 1
ATOM 1484 N N . ALA A 1 188 ? -11.153 2.938 24.229 1.00 98.50 188 ALA A N 1
ATOM 1485 C CA . ALA A 1 188 ? -10.810 2.788 25.641 1.00 98.50 188 ALA A CA 1
ATOM 1486 C C . ALA A 1 188 ? -11.737 3.616 26.548 1.00 98.50 188 ALA A C 1
ATOM 1488 O O . ALA A 1 188 ? -12.227 3.117 27.565 1.00 98.50 188 ALA A O 1
ATOM 1489 N N . GLU A 1 189 ? -12.049 4.855 26.160 1.00 98.56 189 GLU A N 1
ATOM 1490 C CA . GLU A 1 189 ? -13.000 5.689 26.891 1.00 98.56 189 GLU A CA 1
ATOM 1491 C C . GLU A 1 189 ? -14.421 5.113 26.870 1.00 98.56 189 GLU A C 1
ATOM 1493 O O . GLU A 1 189 ? -15.104 5.108 27.899 1.00 98.56 189 GLU A O 1
ATOM 1498 N N . ALA A 1 190 ? -14.886 4.631 25.714 1.00 98.44 190 ALA A N 1
ATOM 1499 C CA . ALA A 1 190 ? -16.202 4.011 25.583 1.00 98.44 190 ALA A CA 1
ATOM 1500 C C . ALA A 1 190 ? -16.317 2.747 26.448 1.00 98.44 190 ALA A C 1
ATOM 1502 O O . ALA A 1 190 ? -17.318 2.575 27.151 1.00 98.44 190 ALA A O 1
ATOM 1503 N N . LEU A 1 191 ? -15.273 1.911 26.468 1.00 98.31 191 LEU A N 1
ATOM 1504 C CA . LEU A 1 191 ? -15.203 0.731 27.329 1.00 98.31 191 LEU A CA 1
ATOM 1505 C C . LEU A 1 191 ? -15.307 1.118 28.804 1.00 98.31 191 LEU A C 1
ATOM 1507 O O . LEU A 1 191 ? -16.174 0.596 29.505 1.00 98.31 191 LEU A O 1
ATOM 1511 N N . LEU A 1 192 ? -14.519 2.096 29.254 1.00 98.44 192 LEU A N 1
ATOM 1512 C CA . LEU A 1 192 ? -14.525 2.546 30.647 1.00 98.44 192 LEU A CA 1
ATOM 1513 C C . LEU A 1 192 ? -15.880 3.141 31.067 1.00 98.44 192 LEU A C 1
ATOM 1515 O O . LEU A 1 192 ? -16.327 2.946 32.201 1.00 98.44 192 LEU A O 1
ATOM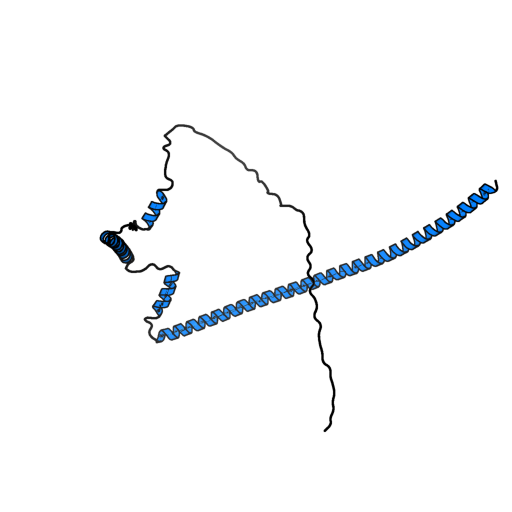 1519 N N . ARG A 1 193 ? -16.571 3.850 30.162 1.00 98.44 193 ARG A N 1
ATOM 1520 C CA . ARG A 1 193 ? -17.950 4.321 30.397 1.00 98.44 193 ARG A CA 1
ATOM 1521 C C . ARG A 1 193 ? -18.922 3.147 30.526 1.00 98.44 193 ARG A C 1
ATOM 1523 O O . ARG A 1 193 ? -19.705 3.122 31.475 1.00 98.44 193 ARG A O 1
ATOM 1530 N N . SER A 1 194 ? -18.839 2.172 29.621 1.00 98.38 194 SER A N 1
ATOM 1531 C CA . SER A 1 194 ? -19.721 1.001 29.634 1.00 98.38 194 SER A CA 1
ATOM 1532 C C . SER A 1 194 ? -19.527 0.137 30.882 1.00 98.38 194 SER A C 1
ATOM 1534 O O . SER A 1 194 ? -20.502 -0.308 31.480 1.00 98.38 194 SER A O 1
ATOM 1536 N N . GLU A 1 195 ? -18.287 -0.030 31.347 1.00 98.62 195 GLU A N 1
ATOM 1537 C CA . GLU A 1 195 ? -17.968 -0.819 32.537 1.00 98.62 195 GLU A CA 1
ATOM 1538 C C . GLU A 1 195 ? -18.582 -0.202 33.801 1.00 98.62 195 GLU A C 1
ATOM 1540 O O . GLU A 1 195 ? -19.214 -0.900 34.599 1.00 98.62 195 GLU A O 1
ATOM 1545 N N . LYS A 1 196 ? -18.510 1.130 33.932 1.00 98.44 196 LYS A N 1
ATOM 1546 C CA . LYS A 1 196 ? -19.183 1.869 35.012 1.00 98.44 196 LYS A CA 1
ATOM 1547 C C . LYS A 1 196 ? -20.699 1.680 34.983 1.00 98.44 196 LYS A C 1
ATOM 1549 O O . LYS A 1 196 ? -21.326 1.531 36.033 1.00 98.44 196 LYS A O 1
ATOM 1554 N N . GLU A 1 197 ? -21.302 1.697 33.798 1.00 98.44 197 GLU A N 1
ATOM 1555 C CA . GLU A 1 197 ? -22.743 1.504 33.647 1.00 98.44 197 GLU A CA 1
ATOM 1556 C C . GLU A 1 197 ? -23.162 0.067 33.981 1.00 98.44 197 GLU A C 1
ATOM 1558 O O . GLU A 1 197 ? -24.112 -0.134 34.741 1.00 98.44 197 GLU A O 1
ATOM 1563 N N . ILE A 1 198 ? -22.404 -0.929 33.516 1.00 98.62 198 ILE A N 1
ATOM 1564 C CA . ILE A 1 198 ? -22.605 -2.344 33.853 1.00 98.62 198 ILE A CA 1
ATOM 1565 C C . ILE A 1 198 ? -22.522 -2.554 35.366 1.00 98.62 198 ILE A C 1
ATOM 1567 O O . ILE A 1 198 ? -23.371 -3.249 35.934 1.00 98.62 198 ILE A O 1
ATOM 1571 N N . GLN A 1 199 ? -21.548 -1.935 36.039 1.00 98.50 199 GLN A N 1
ATOM 1572 C CA . GLN A 1 199 ? -21.422 -2.015 37.493 1.00 98.50 199 GLN A CA 1
ATOM 1573 C C . GLN A 1 199 ? -22.661 -1.435 38.189 1.00 98.50 199 GLN A C 1
ATOM 1575 O O . GLN A 1 199 ? -23.271 -2.105 39.027 1.00 98.50 199 GLN A O 1
ATOM 1580 N N . LYS A 1 200 ? -23.095 -0.233 37.791 1.00 98.62 200 LYS A N 1
ATOM 1581 C CA . LYS A 1 200 ? -24.290 0.419 38.349 1.00 98.62 200 LYS A CA 1
ATOM 1582 C C . LYS A 1 200 ? -25.553 -0.422 38.144 1.00 98.62 200 LYS A C 1
ATOM 1584 O O . LYS A 1 200 ? -26.333 -0.608 39.080 1.00 98.62 200 LYS A O 1
ATOM 1589 N N . LEU A 1 201 ? -25.751 -0.958 36.940 1.00 98.56 201 LEU A N 1
ATOM 1590 C CA . LEU A 1 201 ? -26.887 -1.826 36.626 1.00 98.56 201 LEU A CA 1
ATOM 1591 C C . LEU A 1 201 ? -26.844 -3.125 37.437 1.00 98.56 201 LEU A C 1
ATOM 1593 O O . LEU A 1 201 ? -27.875 -3.562 37.948 1.00 98.56 201 LEU A O 1
ATOM 1597 N N . SER A 1 202 ? -25.660 -3.708 37.620 1.00 98.50 202 SER A N 1
ATOM 1598 C CA . SER A 1 202 ? -25.470 -4.915 38.433 1.00 98.50 202 SER A CA 1
ATOM 1599 C C . SER A 1 202 ? -25.842 -4.679 39.899 1.00 98.50 202 SER A C 1
ATOM 1601 O O . SER A 1 202 ? -26.514 -5.513 40.512 1.00 98.50 202 SER A O 1
ATOM 1603 N N . GLU A 1 203 ? -25.471 -3.526 40.461 1.00 98.56 203 GLU A N 1
ATOM 1604 C CA . GLU A 1 203 ? -25.855 -3.135 41.821 1.00 98.56 203 GLU A CA 1
ATOM 1605 C C . GLU A 1 203 ? -27.367 -2.936 41.965 1.00 98.56 203 GLU A C 1
ATOM 1607 O O . GLU A 1 203 ? -27.970 -3.440 42.918 1.00 98.56 203 GLU A O 1
ATOM 1612 N N . MET A 1 204 ? -27.997 -2.236 41.017 1.00 98.38 204 MET A N 1
ATOM 1613 C CA . MET A 1 204 ? -29.451 -2.038 41.004 1.00 98.38 204 MET A CA 1
ATOM 1614 C C . MET A 1 204 ? -30.199 -3.368 40.896 1.00 98.38 204 MET A C 1
ATOM 1616 O O . MET A 1 204 ? -31.145 -3.608 41.645 1.00 98.38 204 MET A O 1
ATOM 1620 N N . LEU A 1 205 ? -29.741 -4.262 40.020 1.00 98.50 205 LEU A N 1
ATOM 1621 C CA . LEU A 1 205 ? -30.322 -5.589 39.838 1.00 98.50 205 LEU A CA 1
ATOM 1622 C C . LEU A 1 205 ? -30.189 -6.434 41.108 1.00 98.50 205 LEU A C 1
ATOM 1624 O O . LEU A 1 205 ? -31.139 -7.118 41.492 1.00 98.50 205 LEU A O 1
ATOM 1628 N N . LYS A 1 206 ? -29.045 -6.361 41.800 1.00 98.25 206 LYS A N 1
ATOM 1629 C CA . LYS A 1 206 ? -28.845 -7.042 43.086 1.00 98.25 206 LYS A CA 1
ATOM 1630 C C . LYS A 1 206 ? -29.817 -6.533 44.155 1.00 98.25 206 LYS A C 1
ATOM 1632 O O . LYS A 1 206 ? -30.408 -7.348 44.860 1.00 98.25 206 LYS A O 1
ATOM 1637 N N . LYS A 1 207 ? -30.014 -5.213 44.253 1.00 98.44 207 LYS A N 1
ATOM 1638 C CA . LYS A 1 207 ? -30.983 -4.605 45.184 1.00 98.44 207 LYS A CA 1
ATOM 1639 C C . LYS A 1 207 ? -32.416 -5.031 44.865 1.00 98.44 207 LYS A C 1
ATOM 1641 O O . LYS A 1 207 ? -33.096 -5.543 45.747 1.00 98.44 207 LYS A O 1
ATOM 1646 N N . ALA A 1 208 ? -32.827 -4.926 43.601 1.00 98.31 208 ALA A N 1
ATOM 1647 C CA . ALA A 1 208 ? -34.158 -5.340 43.162 1.00 98.31 208 ALA A CA 1
ATOM 1648 C C . ALA A 1 208 ? -34.423 -6.826 43.461 1.00 98.31 208 ALA A C 1
ATOM 1650 O O . ALA A 1 208 ? -35.473 -7.172 43.998 1.00 98.31 208 ALA A O 1
ATOM 1651 N N . LYS A 1 209 ? -33.447 -7.711 43.203 1.00 98.06 209 LYS A N 1
ATOM 1652 C CA . LYS A 1 209 ? -33.547 -9.129 43.586 1.00 98.06 209 LYS A CA 1
ATOM 1653 C C . LYS A 1 209 ? -33.749 -9.298 45.092 1.00 98.06 209 LYS A C 1
ATOM 1655 O O . LYS A 1 209 ? -34.686 -9.981 45.501 1.00 98.06 209 LYS A O 1
ATOM 1660 N N . GLN A 1 210 ? -32.938 -8.629 45.912 1.00 98.12 210 GLN A N 1
ATOM 1661 C CA . GLN A 1 210 ? -33.063 -8.703 47.369 1.00 98.12 210 GLN A CA 1
ATOM 1662 C C . GLN A 1 210 ? -34.442 -8.239 47.864 1.00 98.12 210 GLN A C 1
ATOM 1664 O O . GLN A 1 210 ? -35.025 -8.867 48.749 1.00 98.12 210 GLN A O 1
ATOM 1669 N N . GLU A 1 211 ? -34.980 -7.164 47.291 1.00 97.75 211 GLU A N 1
ATOM 1670 C CA . GLU A 1 211 ? -36.317 -6.653 47.610 1.00 97.75 211 GLU A CA 1
ATOM 1671 C C . GLU A 1 211 ? -37.415 -7.643 47.213 1.00 97.75 211 GLU A C 1
ATOM 1673 O O . GLU A 1 211 ? -38.313 -7.903 48.015 1.00 97.75 211 GLU A O 1
ATOM 1678 N N . THR A 1 212 ? -37.319 -8.260 46.029 1.00 97.69 212 THR A N 1
ATOM 1679 C CA . THR A 1 212 ? -38.288 -9.283 45.600 1.00 97.69 212 THR A CA 1
ATOM 1680 C C . THR A 1 212 ? -38.278 -10.511 46.510 1.00 97.69 212 THR A C 1
ATOM 1682 O O . THR A 1 212 ? -39.345 -10.992 46.891 1.00 97.69 212 THR A O 1
ATOM 1685 N N . GLU A 1 213 ? -37.102 -10.981 46.939 1.00 97.50 213 GLU A N 1
ATOM 1686 C CA . GLU A 1 213 ? -36.987 -12.082 47.903 1.00 97.50 213 GLU A CA 1
ATOM 1687 C C . GLU A 1 213 ? -37.586 -11.713 49.266 1.00 97.50 213 GLU A C 1
ATOM 1689 O O . GLU A 1 213 ? -38.268 -12.523 49.899 1.00 97.50 213 GLU A O 1
ATOM 1694 N N . ASN A 1 214 ? -37.350 -10.483 49.728 1.00 97.38 214 ASN A N 1
ATOM 1695 C CA . ASN A 1 214 ? -37.910 -9.995 50.985 1.00 97.38 214 ASN A CA 1
ATOM 1696 C C . ASN A 1 214 ? -39.441 -9.902 50.910 1.00 97.38 214 ASN A C 1
ATOM 1698 O O . ASN A 1 214 ? -40.127 -10.393 51.808 1.00 97.38 214 ASN A O 1
ATOM 1702 N N . ALA A 1 215 ? -39.983 -9.356 49.819 1.00 97.19 215 ALA A N 1
ATOM 1703 C CA . ALA A 1 215 ? -41.423 -9.281 49.584 1.00 97.19 215 ALA A CA 1
ATOM 1704 C C . ALA A 1 215 ? -42.071 -10.676 49.537 1.00 97.19 215 ALA A C 1
ATOM 1706 O O . ALA A 1 215 ? -43.114 -10.891 50.155 1.00 97.19 215 ALA A O 1
ATOM 1707 N N . GLN A 1 216 ? -41.428 -11.651 48.882 1.00 96.94 216 GLN A N 1
ATOM 1708 C CA . GLN A 1 216 ? -41.887 -13.045 48.867 1.00 96.94 216 GLN A CA 1
ATOM 1709 C C . GLN A 1 216 ? -41.924 -13.659 50.274 1.00 96.94 216 GLN A C 1
ATOM 1711 O O . GLN A 1 216 ? -42.912 -14.300 50.642 1.00 96.94 216 GLN A O 1
ATOM 1716 N N . LYS A 1 217 ? -40.884 -13.436 51.093 1.00 97.12 217 LYS A N 1
ATOM 1717 C CA . LYS A 1 217 ? -40.843 -13.916 52.488 1.00 97.12 217 LYS A CA 1
ATOM 1718 C C . LYS A 1 217 ? -41.974 -13.322 53.327 1.00 97.12 217 LYS A C 1
ATOM 1720 O O . LYS A 1 217 ? -42.610 -14.056 54.085 1.00 97.12 217 LYS A O 1
ATOM 1725 N N . GLU A 1 218 ? -42.244 -12.025 53.196 1.00 96.81 218 GLU A N 1
ATOM 1726 C CA . GLU A 1 218 ? -43.346 -11.370 53.912 1.00 96.81 218 GLU A CA 1
ATOM 1727 C C . GLU A 1 218 ? -44.718 -11.860 53.434 1.00 96.81 218 GLU A C 1
ATOM 1729 O O . GLU A 1 218 ? -45.583 -12.159 54.260 1.00 96.81 218 GLU A O 1
ATOM 1734 N N . MET A 1 219 ? -44.904 -12.048 52.125 1.00 96.69 219 MET A N 1
ATOM 1735 C CA . MET A 1 219 ? -46.141 -12.608 51.576 1.00 96.69 219 MET A CA 1
ATOM 1736 C C . MET A 1 219 ? -46.422 -14.011 52.131 1.00 96.69 219 MET A C 1
ATOM 1738 O O . MET A 1 219 ? -47.545 -14.303 52.543 1.00 96.69 219 MET A O 1
ATOM 1742 N N . GLU A 1 220 ? -45.405 -14.872 52.216 1.00 96.69 220 GLU A N 1
ATOM 1743 C CA . GLU A 1 220 ? -45.551 -16.211 52.799 1.00 96.69 220 GLU A CA 1
ATOM 1744 C C . GLU A 1 220 ? -45.869 -16.170 54.303 1.00 96.69 220 GLU A C 1
ATOM 1746 O O . GLU A 1 220 ? -46.691 -16.957 54.786 1.00 96.69 220 GLU A O 1
ATOM 1751 N N . LYS A 1 221 ? -45.295 -15.225 55.062 1.00 96.62 221 LYS A N 1
ATOM 1752 C CA . LYS A 1 221 ? -45.679 -15.002 56.469 1.00 96.62 221 LYS A CA 1
ATOM 1753 C C . LYS A 1 221 ? -47.139 -14.562 56.590 1.00 96.62 221 LYS A C 1
ATOM 1755 O O . LYS A 1 221 ? -47.873 -15.120 57.409 1.00 96.62 221 LYS A O 1
ATOM 1760 N N . LEU A 1 222 ? -47.578 -13.598 55.778 1.00 96.31 222 LEU A N 1
ATOM 1761 C CA . LEU A 1 222 ? -48.965 -13.120 55.763 1.00 96.31 222 LEU A CA 1
ATOM 1762 C C . LEU A 1 222 ? -49.937 -14.244 55.396 1.00 96.31 222 LEU A C 1
ATOM 1764 O O . LEU A 1 222 ? -50.924 -14.454 56.097 1.00 96.31 222 LEU A O 1
ATOM 1768 N N . LYS A 1 223 ? -49.610 -15.043 54.377 1.00 96.38 223 LYS A N 1
ATOM 1769 C CA . LYS A 1 223 ? -50.401 -16.205 53.953 1.00 96.38 223 LYS A CA 1
ATOM 1770 C C . LYS A 1 223 ? -50.579 -17.231 55.074 1.00 96.38 223 LYS A C 1
ATOM 1772 O O . LYS A 1 223 ? -51.673 -17.766 55.249 1.00 96.38 223 LYS A O 1
ATOM 1777 N N . LYS A 1 224 ? -49.534 -17.489 55.872 1.00 95.31 224 LYS A N 1
ATOM 1778 C CA . LYS A 1 224 ? -49.634 -18.342 57.072 1.00 95.31 224 LYS A CA 1
ATOM 1779 C C . LYS A 1 224 ? -50.559 -17.733 58.131 1.00 95.31 224 LYS A C 1
ATOM 1781 O O . LYS A 1 224 ? -51.387 -18.457 58.678 1.00 95.31 224 LYS A O 1
ATOM 1786 N N . ARG A 1 225 ? -50.459 -16.422 58.388 1.00 94.69 225 ARG A N 1
ATOM 1787 C CA . ARG A 1 225 ? -51.315 -15.709 59.359 1.00 94.69 225 ARG A CA 1
ATOM 1788 C C . ARG A 1 225 ? -52.793 -15.735 58.962 1.00 94.69 225 ARG A C 1
ATOM 1790 O O . ARG A 1 225 ? -53.630 -16.034 59.810 1.00 94.69 225 ARG A O 1
ATOM 1797 N N . VAL A 1 226 ? -53.107 -15.488 57.690 1.00 94.88 226 VAL A N 1
ATOM 1798 C CA . VAL A 1 226 ? -54.482 -15.556 57.161 1.00 94.88 226 VAL A CA 1
ATOM 1799 C C . VAL A 1 226 ? -55.071 -16.949 57.387 1.00 94.88 226 VAL A C 1
ATOM 1801 O O . VAL A 1 226 ? -56.095 -17.071 58.051 1.00 94.88 226 VAL A O 1
ATOM 1804 N N . LYS A 1 227 ? -54.346 -18.009 56.999 1.00 94.06 227 LYS A N 1
ATOM 1805 C CA . LYS A 1 227 ? -54.773 -19.400 57.237 1.00 94.06 227 LYS A CA 1
ATOM 1806 C C . LYS A 1 227 ? -55.023 -19.724 58.711 1.00 94.06 227 LYS A C 1
ATOM 1808 O O . LYS A 1 227 ? -55.884 -20.540 59.023 1.00 94.06 227 LYS A O 1
ATOM 1813 N N . THR A 1 228 ? -54.244 -19.156 59.635 1.00 93.25 228 THR A N 1
ATOM 1814 C CA . THR A 1 228 ? -54.472 -19.378 61.074 1.00 93.25 228 THR A CA 1
ATOM 1815 C C . THR A 1 228 ? -55.690 -18.638 61.615 1.00 93.25 228 THR A C 1
ATOM 1817 O O . THR A 1 228 ? -56.285 -19.118 62.573 1.00 93.25 228 THR A O 1
ATOM 1820 N N . LEU A 1 229 ? -56.054 -17.493 61.032 1.00 91.62 229 LEU A N 1
ATOM 1821 C CA . LEU A 1 229 ? -57.252 -16.743 61.413 1.00 91.62 229 LEU A CA 1
ATOM 1822 C C . LEU A 1 229 ? -58.517 -17.402 60.854 1.00 91.62 229 LEU A C 1
ATOM 1824 O O . LEU A 1 229 ? -59.478 -17.563 61.594 1.00 91.62 229 LEU A O 1
ATOM 1828 N N . GLU A 1 230 ? -58.482 -17.877 59.607 1.00 88.88 230 GLU A N 1
ATOM 1829 C CA . GLU A 1 230 ? -59.587 -18.627 58.983 1.00 88.88 230 GLU A CA 1
ATOM 1830 C C . GLU A 1 230 ? -59.961 -19.900 59.755 1.00 88.88 230 GLU A C 1
ATOM 1832 O O . GLU A 1 230 ? -61.113 -20.299 59.744 1.00 88.88 230 GLU A O 1
ATOM 1837 N N . LYS A 1 231 ? -59.006 -20.532 60.448 1.00 86.50 231 LYS A N 1
ATOM 1838 C CA . LYS A 1 231 ? -59.257 -21.720 61.286 1.00 86.50 231 LYS A CA 1
ATOM 1839 C C . LYS A 1 231 ? -59.839 -21.412 62.671 1.00 86.50 231 LYS A C 1
ATOM 1841 O O . LYS A 1 231 ? -60.150 -22.349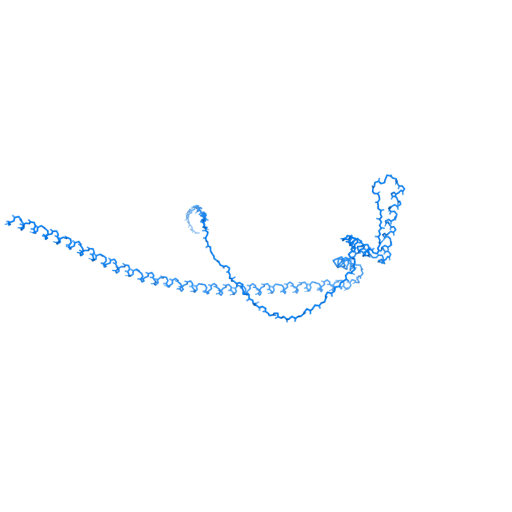 63.400 1.00 86.50 231 LYS A O 1
ATOM 1846 N N . LYS A 1 232 ? -59.860 -20.142 63.085 1.00 76.81 232 LYS A N 1
ATOM 1847 C CA . LYS A 1 232 ? -60.325 -19.707 64.415 1.00 76.81 232 LYS A CA 1
ATOM 1848 C C . LYS A 1 232 ? -61.740 -19.117 64.404 1.00 76.81 232 LYS A C 1
ATOM 1850 O O . LYS A 1 232 ? -62.276 -18.911 65.488 1.00 76.81 232 LYS A O 1
ATOM 1855 N N . ASN A 1 233 ? -62.298 -18.849 63.224 1.00 57.28 233 ASN A N 1
ATOM 1856 C CA . ASN A 1 233 ? -63.706 -18.502 63.011 1.00 57.28 233 ASN A CA 1
ATOM 1857 C C . ASN A 1 233 ? -64.490 -19.745 62.588 1.00 57.28 233 ASN A C 1
ATOM 1859 O O . ASN A 1 233 ? -65.712 -19.755 62.842 1.00 57.28 233 ASN A O 1
#

pLDDT: mean 75.53, std 25.24, range [30.19, 98.75]

InterPro domains:
  IPR006703 AIG1-type guanine nucleotide-binding (G) domain [PF04548] (68-126)
  IPR027417 P-loop containing nucleoside triphosphate hydrolase [G3DSA:3.40.50.300] (62-148)

Foldseek 3Di:
DDDDDDDDDDDDDDDDDDDDDDDDDDDDDDDDDDDDDDDDDDDDDDDDDDDDDDDDDDPDPPPPPVVVVCVVVVVLDQDDDPPDPDPVNVVVSVVSVVVSVVVVCVVVVNDDDDDPVRVVVVVVVVVVPDDDPVVPVVVVVVVVVVVVVVVVVVVVVVVVVVVVVVVVVVVVVVVVVVVVVVVVVVVVVVVVVVVVVVVVVVVVVVVVVVVVVVVVVVVVVVVVVVVVVVVVD

Organism: Aegilops tauschii (NCBI:txid37682)